Protein AF-A0A135TSC9-F1 (afdb_monomer)

Structure (mmCIF, N/CA/C/O backbone):
data_AF-A0A135TSC9-F1
#
_entry.id   AF-A0A135TSC9-F1
#
loop_
_atom_site.group_PDB
_atom_site.id
_atom_site.type_symbol
_atom_site.label_atom_id
_atom_site.label_alt_id
_atom_site.label_comp_id
_atom_site.label_asym_id
_atom_site.label_entity_id
_atom_site.label_seq_id
_atom_site.pdbx_PDB_ins_code
_atom_site.Cartn_x
_atom_site.Cartn_y
_atom_site.Cartn_z
_atom_site.occupancy
_atom_site.B_iso_or_equiv
_atom_site.auth_seq_id
_atom_site.auth_comp_id
_atom_site.auth_asym_id
_atom_site.auth_atom_id
_atom_site.pdbx_PDB_model_num
ATOM 1 N N . MET A 1 1 ? 21.046 -24.506 20.614 1.00 48.50 1 MET A N 1
ATOM 2 C CA . MET A 1 1 ? 20.475 -24.812 19.282 1.00 48.50 1 MET A CA 1
ATOM 3 C C . MET A 1 1 ? 21.572 -24.637 18.244 1.00 48.50 1 MET A C 1
ATOM 5 O O . MET A 1 1 ? 22.261 -23.626 18.329 1.00 48.50 1 MET A O 1
ATOM 9 N N . PRO A 1 2 ? 21.786 -25.584 17.316 1.00 66.75 2 PRO A N 1
ATOM 10 C CA . PRO A 1 2 ? 22.680 -25.346 16.188 1.00 66.75 2 PRO A CA 1
ATOM 11 C C . PRO A 1 2 ? 22.114 -24.200 15.341 1.00 66.75 2 PRO A C 1
ATOM 13 O O . PRO A 1 2 ? 20.951 -24.235 14.942 1.00 66.75 2 PRO A O 1
ATOM 16 N N . VAL A 1 3 ? 22.921 -23.168 15.096 1.00 70.81 3 VAL A N 1
ATOM 17 C CA . VAL A 1 3 ? 22.574 -22.112 14.140 1.00 70.81 3 VAL A CA 1
ATOM 18 C C . VAL A 1 3 ? 22.795 -22.694 12.749 1.00 70.81 3 VAL A C 1
ATOM 20 O O . VAL A 1 3 ? 23.936 -22.893 12.332 1.00 70.81 3 VAL A O 1
ATOM 23 N N . LEU A 1 4 ? 21.706 -23.019 12.054 1.00 72.62 4 LEU A N 1
ATOM 24 C CA . LEU A 1 4 ? 21.773 -23.458 10.664 1.00 72.62 4 LEU A CA 1
ATOM 25 C C . LEU A 1 4 ? 22.296 -22.294 9.817 1.00 72.62 4 LEU A C 1
ATOM 27 O O . LEU A 1 4 ? 21.727 -21.205 9.844 1.00 72.62 4 LEU A O 1
ATOM 31 N N . LYS A 1 5 ? 23.389 -22.517 9.084 1.00 75.00 5 LYS A N 1
ATOM 32 C CA . LYS A 1 5 ? 23.877 -21.573 8.075 1.00 75.00 5 LYS A CA 1
ATOM 33 C C . LYS A 1 5 ? 23.199 -21.921 6.751 1.00 75.00 5 LYS A C 1
ATOM 35 O O . LYS A 1 5 ? 23.452 -23.013 6.243 1.00 75.00 5 LYS A O 1
ATOM 40 N N . PRO A 1 6 ? 22.327 -21.058 6.206 1.00 79.94 6 PRO A N 1
ATOM 41 C CA . PRO A 1 6 ? 21.742 -21.301 4.896 1.00 79.94 6 PRO A CA 1
ATOM 42 C C . PRO A 1 6 ? 22.852 -21.358 3.841 1.00 79.94 6 PRO A C 1
ATOM 44 O O . PRO A 1 6 ? 23.752 -20.521 3.855 1.00 79.94 6 PRO A O 1
ATOM 47 N N . ASN A 1 7 ? 22.753 -22.297 2.899 1.00 81.94 7 ASN A N 1
ATOM 48 C CA . ASN A 1 7 ? 23.627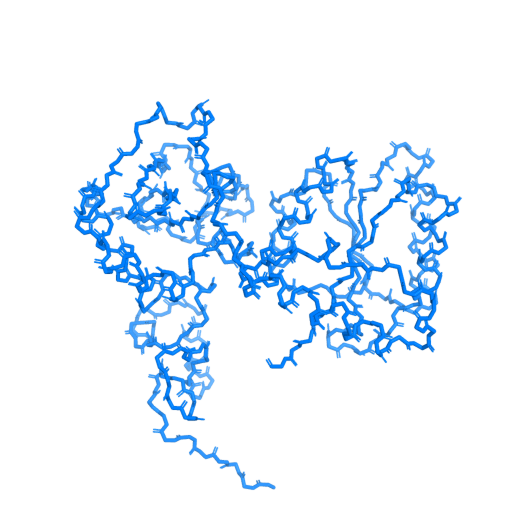 -22.351 1.719 1.00 81.94 7 ASN A CA 1
ATOM 49 C C . ASN A 1 7 ? 23.160 -21.402 0.594 1.00 81.94 7 ASN A C 1
ATOM 51 O O . ASN A 1 7 ? 23.634 -21.518 -0.531 1.00 81.94 7 ASN A O 1
ATOM 55 N N . ALA A 1 8 ? 22.208 -20.505 0.869 1.00 86.50 8 ALA A N 1
ATOM 56 C CA . ALA A 1 8 ? 21.713 -19.546 -0.114 1.00 86.50 8 ALA A CA 1
ATOM 57 C C . ALA A 1 8 ? 22.785 -18.501 -0.456 1.00 86.50 8 ALA A C 1
ATOM 59 O O . ALA A 1 8 ? 23.566 -18.089 0.404 1.00 86.50 8 ALA A O 1
ATOM 60 N N . GLU A 1 9 ? 22.803 -18.040 -1.703 1.00 90.56 9 GLU A N 1
ATOM 61 C CA . GLU A 1 9 ? 23.606 -16.885 -2.097 1.00 90.56 9 GLU A CA 1
ATOM 62 C C . GLU A 1 9 ? 22.951 -15.583 -1.604 1.00 90.56 9 GLU A C 1
ATOM 64 O O . GLU A 1 9 ? 21.730 -15.501 -1.442 1.00 90.56 9 GLU A O 1
ATOM 69 N N . PHE A 1 10 ? 23.759 -14.549 -1.339 1.00 91.50 10 PHE A N 1
ATOM 70 C CA . PHE A 1 10 ? 23.232 -13.213 -1.054 1.00 91.50 10 PHE A CA 1
ATOM 71 C C . PHE A 1 10 ? 22.227 -12.799 -2.134 1.00 91.50 10 PHE A C 1
ATOM 73 O O . PHE A 1 10 ? 22.502 -12.940 -3.321 1.00 91.50 10 PHE A O 1
ATOM 80 N N . GLY A 1 11 ? 21.094 -12.236 -1.724 1.00 91.19 11 GLY A N 1
ATOM 81 C CA . GLY A 1 11 ? 20.079 -11.755 -2.655 1.00 91.19 11 GLY A CA 1
ATOM 82 C C . GLY A 1 11 ? 19.059 -12.814 -3.069 1.00 91.19 11 GLY A C 1
ATOM 83 O O . GLY A 1 11 ? 17.997 -12.445 -3.564 1.00 91.19 11 GLY A O 1
ATOM 84 N N . HIS A 1 12 ? 19.322 -14.100 -2.825 1.00 92.44 12 HIS A N 1
ATOM 85 C CA . HIS A 1 12 ? 18.361 -15.181 -3.046 1.00 92.44 12 HIS A CA 1
ATOM 86 C C . HIS A 1 12 ? 17.507 -15.431 -1.800 1.00 92.44 12 HIS A C 1
ATOM 88 O O . HIS A 1 12 ? 17.870 -15.016 -0.702 1.00 92.44 12 HIS A O 1
ATOM 94 N N . CYS A 1 13 ? 16.355 -16.087 -1.943 1.00 90.25 13 CYS A N 1
ATOM 95 C CA . CYS A 1 13 ? 15.543 -16.445 -0.782 1.00 90.25 13 CYS A CA 1
ATOM 96 C C . CYS A 1 13 ? 16.198 -17.574 0.027 1.00 90.25 13 CYS A C 1
ATOM 98 O O . CYS A 1 13 ? 17.000 -18.356 -0.486 1.00 90.25 13 CYS A O 1
ATOM 100 N N . VAL A 1 14 ? 15.884 -17.643 1.323 1.00 85.75 14 VAL A N 1
ATOM 101 C CA . VAL A 1 14 ? 16.351 -18.760 2.158 1.00 85.75 14 VAL A CA 1
ATOM 102 C C . VAL A 1 14 ? 15.680 -20.068 1.709 1.00 85.75 14 VAL A C 1
ATOM 104 O O . VAL A 1 14 ? 14.523 -20.020 1.290 1.00 85.75 14 VAL A O 1
ATOM 107 N N . PRO A 1 15 ? 16.360 -21.230 1.789 1.00 80.81 15 PRO A N 1
ATOM 108 C CA . PRO A 1 15 ? 15.830 -22.478 1.252 1.00 80.81 15 PRO A CA 1
ATOM 109 C C . PRO A 1 15 ? 14.472 -22.898 1.851 1.00 80.81 15 PRO A C 1
ATOM 111 O O . PRO A 1 15 ? 14.240 -22.661 3.040 1.00 80.81 15 PRO A O 1
ATOM 114 N N . PRO A 1 16 ? 13.624 -23.606 1.078 1.00 81.00 16 PRO A N 1
ATOM 115 C CA . PRO A 1 16 ? 13.842 -23.979 -0.320 1.00 81.00 16 PRO A CA 1
ATOM 116 C C . PRO A 1 16 ? 13.718 -22.766 -1.249 1.00 81.00 16 PRO A C 1
ATOM 118 O O . PRO A 1 16 ? 12.803 -21.958 -1.111 1.00 81.00 16 PRO A O 1
ATOM 121 N N . GLU A 1 17 ? 14.648 -22.642 -2.195 1.00 79.81 17 GLU A N 1
ATOM 122 C CA . GLU A 1 17 ? 14.589 -21.569 -3.182 1.00 79.81 17 GLU A CA 1
ATOM 123 C C . GLU A 1 17 ? 13.388 -21.782 -4.108 1.00 79.81 17 GLU A C 1
ATOM 125 O O . GLU A 1 17 ? 13.166 -22.881 -4.619 1.00 79.81 17 GLU A O 1
ATOM 130 N N . THR A 1 18 ? 12.593 -20.732 -4.311 1.00 86.69 18 THR A N 1
ATOM 131 C CA . THR A 1 18 ? 11.442 -20.758 -5.219 1.00 86.69 18 THR A CA 1
ATOM 132 C C . THR A 1 18 ? 11.365 -19.444 -5.979 1.00 86.69 18 THR A C 1
ATOM 134 O O . THR A 1 18 ? 11.687 -18.397 -5.424 1.00 86.69 18 THR A O 1
ATOM 137 N N . GLN A 1 19 ? 10.831 -19.474 -7.202 1.00 82.88 19 GLN A N 1
ATOM 138 C CA . GLN A 1 19 ? 10.616 -18.265 -8.011 1.00 82.88 19 GLN A CA 1
ATOM 139 C C . GLN A 1 19 ? 9.678 -17.230 -7.358 1.00 82.88 19 GLN A C 1
ATOM 141 O O . GLN A 1 19 ? 9.641 -16.072 -7.763 1.00 82.88 19 GLN A O 1
ATOM 146 N N . TYR A 1 20 ? 8.924 -17.642 -6.333 1.00 87.62 20 TYR A N 1
ATOM 147 C CA . TYR A 1 20 ? 8.021 -16.792 -5.557 1.00 87.62 20 TYR A CA 1
ATOM 148 C C . TYR A 1 20 ? 8.594 -16.411 -4.186 1.00 87.62 20 TYR A C 1
ATOM 150 O O . TYR A 1 20 ? 7.859 -15.917 -3.330 1.00 87.62 20 TYR A O 1
ATOM 158 N N . GLY A 1 21 ? 9.891 -16.641 -3.959 1.00 88.31 21 GLY A N 1
ATOM 159 C CA . GLY A 1 21 ? 10.573 -16.240 -2.738 1.00 88.31 21 GLY A CA 1
ATOM 160 C C . GLY A 1 21 ? 10.492 -14.728 -2.529 1.00 88.31 21 GLY A C 1
ATOM 161 O O . GLY A 1 21 ? 10.936 -13.949 -3.368 1.00 88.31 21 GLY A O 1
ATOM 162 N N . ILE A 1 22 ? 9.930 -14.311 -1.393 1.00 88.25 22 ILE A N 1
ATOM 163 C CA . ILE A 1 22 ? 9.790 -12.891 -1.016 1.00 88.25 22 ILE A CA 1
ATOM 164 C C . ILE A 1 22 ? 10.767 -12.457 0.082 1.00 88.25 22 ILE A C 1
ATOM 166 O O . ILE A 1 22 ? 10.761 -11.300 0.502 1.00 88.25 22 ILE A O 1
ATOM 170 N N . THR A 1 23 ? 11.593 -13.382 0.564 1.00 89.88 23 THR A N 1
ATOM 171 C CA . THR A 1 23 ? 12.659 -13.117 1.529 1.00 89.88 23 THR A CA 1
ATOM 172 C C . THR A 1 23 ? 13.992 -12.982 0.806 1.00 89.88 23 THR A C 1
ATOM 174 O O . THR A 1 23 ? 14.199 -13.577 -0.249 1.00 89.88 23 THR A O 1
ATOM 177 N N . THR A 1 24 ? 14.902 -12.209 1.390 1.00 90.69 24 THR A N 1
ATOM 178 C CA . THR A 1 24 ? 16.256 -12.012 0.870 1.00 90.69 24 THR A CA 1
ATOM 179 C C . THR A 1 24 ? 17.250 -12.506 1.908 1.00 90.69 24 THR A C 1
ATOM 181 O O . THR A 1 24 ? 17.271 -12.018 3.039 1.00 90.69 24 THR A O 1
ATOM 184 N N . TYR A 1 25 ? 18.091 -13.464 1.540 1.00 91.44 25 TYR A N 1
ATOM 185 C CA . TYR A 1 25 ? 19.240 -13.845 2.340 1.00 91.44 25 TYR A CA 1
ATOM 186 C C . TYR A 1 25 ? 20.305 -12.751 2.224 1.00 91.44 25 TYR A C 1
ATOM 188 O O . TYR A 1 25 ? 20.843 -12.490 1.150 1.00 91.44 25 TYR A O 1
ATOM 196 N N . ALA A 1 26 ? 20.588 -12.086 3.340 1.00 91.00 26 ALA A N 1
ATOM 197 C CA . ALA A 1 26 ? 21.560 -11.002 3.432 1.00 91.00 26 ALA A CA 1
ATOM 198 C C . ALA A 1 26 ? 22.416 -11.186 4.700 1.00 91.00 26 ALA A C 1
ATOM 200 O O . ALA A 1 26 ? 22.125 -10.580 5.731 1.00 91.00 26 ALA A O 1
ATOM 201 N N . PRO A 1 27 ? 23.433 -12.070 4.678 1.00 88.94 27 PRO A N 1
ATOM 202 C CA . PRO A 1 27 ? 24.230 -12.366 5.865 1.00 88.94 27 PRO A CA 1
ATOM 203 C C . PRO A 1 27 ? 25.123 -11.186 6.266 1.00 88.94 27 PRO A C 1
ATOM 205 O O . PRO A 1 27 ? 25.759 -10.576 5.410 1.00 88.94 27 PRO A O 1
ATOM 208 N N . GLY A 1 28 ? 25.244 -10.929 7.570 1.00 89.56 28 GLY A N 1
ATOM 209 C CA . GLY A 1 28 ? 26.137 -9.904 8.126 1.00 89.56 28 GLY A CA 1
ATOM 210 C C . GLY A 1 28 ? 25.504 -8.512 8.238 1.00 89.56 28 GLY A C 1
ATOM 211 O O . GLY A 1 28 ? 24.670 -8.111 7.426 1.00 89.56 28 GLY A O 1
ATOM 212 N N . TRP A 1 29 ? 25.910 -7.766 9.266 1.00 91.69 29 TRP A N 1
ATOM 213 C CA . TRP A 1 29 ? 25.339 -6.454 9.591 1.00 91.69 29 TRP A CA 1
ATOM 214 C C . TRP A 1 29 ? 25.697 -5.388 8.549 1.00 91.69 29 TRP A C 1
ATOM 216 O O . TRP A 1 29 ? 24.872 -4.549 8.195 1.00 91.69 29 TRP A O 1
ATOM 226 N N . GLU A 1 30 ? 26.898 -5.467 7.981 1.00 93.25 30 GLU A N 1
ATOM 227 C CA . GLU A 1 30 ? 27.394 -4.551 6.954 1.00 93.25 30 GLU A CA 1
ATOM 228 C C . GLU A 1 30 ? 26.529 -4.600 5.692 1.00 93.25 30 GLU A C 1
ATOM 230 O O . GLU A 1 30 ? 26.244 -3.568 5.088 1.00 93.25 30 GLU A O 1
ATOM 235 N N . ASN A 1 31 ? 26.074 -5.794 5.306 1.00 91.31 31 ASN A N 1
ATOM 236 C CA . ASN A 1 31 ? 25.179 -5.958 4.165 1.00 91.31 31 ASN A CA 1
ATOM 237 C C . ASN A 1 31 ? 23.791 -5.371 4.450 1.00 91.31 31 ASN A C 1
ATOM 239 O O . ASN A 1 31 ? 23.208 -4.747 3.566 1.00 91.31 31 ASN A O 1
ATOM 243 N N . ALA A 1 32 ? 23.285 -5.501 5.682 1.00 89.06 32 ALA A N 1
ATOM 244 C CA . ALA A 1 32 ? 22.029 -4.871 6.090 1.00 89.06 32 ALA A CA 1
ATOM 245 C C . ALA A 1 32 ? 22.118 -3.334 6.063 1.00 89.06 32 ALA A C 1
ATOM 247 O O . ALA A 1 32 ? 21.190 -2.677 5.590 1.00 89.06 32 ALA A O 1
ATOM 248 N N . ILE A 1 33 ? 23.246 -2.759 6.504 1.00 92.38 33 ILE A N 1
ATOM 249 C CA . ILE A 1 33 ? 23.508 -1.312 6.417 1.00 92.38 33 ILE A CA 1
ATOM 250 C C . ILE A 1 33 ? 23.523 -0.857 4.955 1.00 92.38 33 ILE A C 1
ATOM 252 O O . ILE A 1 33 ? 22.771 0.047 4.597 1.00 92.38 33 ILE A O 1
ATOM 256 N N . LYS A 1 34 ? 24.319 -1.514 4.099 1.00 92.69 34 LYS A N 1
ATOM 257 C CA . LYS A 1 34 ? 24.416 -1.179 2.667 1.00 92.69 34 LYS A CA 1
ATOM 258 C C . LYS A 1 34 ? 23.071 -1.272 1.956 1.00 92.69 34 LYS A C 1
ATOM 260 O O . LYS A 1 34 ? 22.729 -0.394 1.169 1.00 92.69 34 LYS A O 1
ATOM 265 N N . PHE A 1 35 ? 22.294 -2.312 2.259 1.00 89.25 35 PHE A N 1
ATOM 266 C CA . PHE A 1 35 ? 20.946 -2.481 1.726 1.00 89.25 35 PHE A CA 1
ATOM 267 C C . PHE A 1 35 ? 20.027 -1.332 2.162 1.00 89.25 35 PHE A C 1
ATOM 269 O O . PHE A 1 35 ? 19.372 -0.717 1.324 1.00 89.25 35 PHE A O 1
ATOM 276 N N . ARG A 1 36 ? 20.022 -0.985 3.459 1.00 87.50 36 ARG A N 1
ATOM 277 C CA . ARG A 1 36 ? 19.250 0.150 3.998 1.00 87.50 36 ARG A CA 1
ATOM 278 C C . ARG A 1 36 ? 19.641 1.476 3.340 1.00 87.50 36 ARG A C 1
ATOM 280 O O . ARG A 1 36 ? 18.785 2.326 3.127 1.00 87.50 36 ARG A O 1
ATOM 287 N N . GLU A 1 37 ? 20.922 1.657 3.045 1.00 88.69 37 GLU A N 1
ATOM 288 C CA . GLU A 1 37 ? 21.474 2.870 2.429 1.00 88.69 37 GLU A CA 1
ATOM 289 C C . GLU A 1 37 ? 21.309 2.906 0.903 1.00 88.69 37 GLU A C 1
ATOM 291 O O . GLU A 1 37 ? 21.657 3.901 0.271 1.00 88.69 37 GLU A O 1
ATOM 296 N N . GLY A 1 38 ? 20.738 1.854 0.305 1.00 86.50 38 GLY A N 1
ATOM 297 C CA . GLY A 1 38 ? 20.493 1.787 -1.133 1.00 86.50 38 GLY A CA 1
ATOM 298 C C . GLY A 1 38 ? 21.773 1.664 -1.961 1.00 86.50 38 GLY A C 1
ATOM 299 O O . GLY A 1 38 ? 21.810 2.136 -3.099 1.00 86.50 38 GLY A O 1
ATOM 300 N N . ASP A 1 39 ? 22.824 1.047 -1.408 1.00 91.44 39 ASP A N 1
ATOM 301 C CA . ASP A 1 39 ? 24.077 0.804 -2.124 1.00 91.44 39 ASP A CA 1
ATOM 302 C C . ASP A 1 39 ? 23.814 0.057 -3.440 1.00 91.44 39 ASP A C 1
ATOM 304 O O . ASP A 1 39 ? 23.286 -1.058 -3.454 1.00 91.44 39 ASP A O 1
ATOM 308 N N . ARG A 1 40 ? 24.203 0.667 -4.565 1.00 88.12 40 ARG A N 1
ATOM 309 C CA . ARG A 1 40 ? 23.855 0.166 -5.904 1.00 88.12 40 ARG A CA 1
ATOM 310 C C . ARG A 1 40 ? 24.404 -1.233 -6.164 1.00 88.12 40 ARG A C 1
ATOM 312 O O . ARG A 1 40 ? 23.704 -2.051 -6.755 1.00 88.12 40 ARG A O 1
ATOM 319 N N . ALA A 1 41 ? 25.629 -1.513 -5.718 1.00 90.81 41 ALA A N 1
ATOM 320 C CA . ALA A 1 41 ? 26.258 -2.818 -5.907 1.00 90.81 41 ALA A CA 1
ATOM 321 C C . ALA A 1 41 ? 25.536 -3.911 -5.105 1.00 90.81 41 ALA A C 1
ATOM 323 O O . ALA A 1 41 ? 25.349 -5.024 -5.594 1.00 90.81 41 ALA A O 1
ATOM 324 N N . THR A 1 42 ? 25.086 -3.581 -3.895 1.00 91.12 42 THR A N 1
ATOM 325 C CA . THR A 1 42 ? 24.282 -4.470 -3.052 1.00 91.12 42 THR A CA 1
ATOM 326 C C . THR A 1 42 ? 22.903 -4.713 -3.663 1.00 91.12 42 THR A C 1
ATOM 328 O O . THR A 1 42 ? 22.502 -5.864 -3.822 1.00 91.12 42 THR A O 1
ATOM 331 N N . MET A 1 43 ? 22.200 -3.652 -4.072 1.00 88.94 43 MET A N 1
ATOM 332 C CA . MET A 1 43 ? 20.861 -3.754 -4.666 1.00 88.94 43 MET A CA 1
ATOM 333 C C . MET A 1 43 ? 20.857 -4.534 -5.986 1.00 88.94 43 MET A C 1
ATOM 335 O O . MET A 1 43 ? 19.931 -5.301 -6.232 1.00 88.94 43 MET A O 1
ATOM 339 N N . ALA A 1 44 ? 21.906 -4.404 -6.806 1.00 89.19 44 ALA A N 1
ATOM 340 C CA . ALA A 1 44 ? 22.036 -5.126 -8.075 1.00 89.19 44 ALA A CA 1
ATOM 341 C C . ALA A 1 44 ? 22.127 -6.654 -7.917 1.00 89.19 44 ALA A C 1
ATOM 343 O O . ALA A 1 44 ? 21.877 -7.385 -8.872 1.00 89.19 44 ALA A O 1
ATOM 344 N N . ARG A 1 45 ? 22.483 -7.141 -6.724 1.00 91.94 45 ARG A N 1
ATOM 345 C CA . ARG A 1 45 ? 22.586 -8.575 -6.420 1.00 91.94 45 ARG A CA 1
ATOM 346 C C . ARG A 1 45 ? 21.298 -9.161 -5.844 1.00 91.94 45 ARG A C 1
ATOM 348 O O . ARG A 1 45 ? 21.240 -10.358 -5.600 1.00 91.94 45 ARG A O 1
ATOM 355 N N . VAL A 1 46 ? 20.281 -8.340 -5.580 1.00 91.06 46 VAL A N 1
ATOM 356 C CA . VAL A 1 46 ? 19.010 -8.798 -5.010 1.00 91.06 46 VAL A CA 1
ATOM 357 C C . VAL A 1 46 ? 18.187 -9.488 -6.095 1.00 91.06 46 VAL A C 1
ATOM 359 O O . VAL A 1 46 ? 17.787 -8.862 -7.074 1.00 91.06 46 VAL A O 1
ATOM 362 N N . VAL A 1 47 ? 17.907 -10.775 -5.895 1.00 90.44 47 VAL A N 1
ATOM 363 C CA . VAL A 1 47 ? 17.114 -11.606 -6.813 1.00 90.44 47 VAL A CA 1
ATOM 364 C C . VAL A 1 47 ? 15.691 -11.778 -6.290 1.00 90.44 47 VAL A C 1
ATOM 366 O O . VAL A 1 47 ? 14.724 -11.529 -7.008 1.00 90.44 47 VAL A O 1
ATOM 369 N N . HIS A 1 48 ? 15.568 -12.156 -5.018 1.00 91.25 48 HIS A N 1
ATOM 370 C CA . HIS A 1 48 ? 14.310 -12.390 -4.324 1.00 91.25 48 HIS A CA 1
ATOM 371 C C . HIS A 1 48 ? 14.108 -11.317 -3.266 1.00 91.25 48 HIS A C 1
ATOM 373 O O . HIS A 1 48 ? 14.954 -11.116 -2.395 1.00 91.25 48 HIS A O 1
ATOM 379 N N . ILE A 1 49 ? 12.983 -10.619 -3.344 1.00 90.94 49 ILE A N 1
ATOM 380 C CA . ILE A 1 49 ? 12.590 -9.577 -2.403 1.00 90.94 49 ILE A CA 1
ATOM 381 C C . ILE A 1 49 ? 11.084 -9.384 -2.492 1.00 90.94 49 ILE A C 1
ATOM 383 O O . ILE A 1 49 ? 10.475 -9.575 -3.546 1.00 90.94 49 ILE A O 1
ATOM 387 N N . TYR A 1 50 ? 10.475 -8.989 -1.380 1.00 88.88 50 TYR A N 1
ATOM 388 C CA . TYR A 1 50 ? 9.056 -8.699 -1.355 1.00 88.88 50 TYR A CA 1
ATOM 389 C C . TYR A 1 50 ? 8.708 -7.594 -2.376 1.00 88.88 50 TYR A C 1
ATOM 391 O O . TYR A 1 50 ? 9.220 -6.479 -2.238 1.00 88.88 50 TYR A O 1
ATOM 399 N N . PRO A 1 51 ? 7.820 -7.846 -3.366 1.00 86.69 51 PRO A N 1
ATOM 400 C CA . PRO A 1 51 ? 7.542 -6.910 -4.464 1.00 86.69 51 PRO A CA 1
ATOM 401 C C . PRO A 1 51 ? 7.042 -5.538 -4.017 1.00 86.69 51 PRO A C 1
ATOM 403 O O . PRO A 1 51 ? 7.131 -4.569 -4.758 1.00 86.69 51 PRO A O 1
ATOM 406 N N . ARG A 1 52 ? 6.549 -5.411 -2.782 1.00 90.50 52 ARG A N 1
ATOM 407 C CA . ARG A 1 52 ? 6.187 -4.116 -2.204 1.00 90.50 52 ARG A CA 1
ATOM 408 C C . ARG A 1 52 ? 7.385 -3.170 -2.074 1.00 90.50 52 ARG A C 1
ATOM 410 O O . ARG A 1 52 ? 7.179 -1.970 -2.096 1.00 90.50 52 ARG A O 1
ATOM 417 N N . PHE A 1 53 ? 8.622 -3.655 -1.963 1.00 88.94 53 PHE A N 1
ATOM 418 C CA . PHE A 1 53 ? 9.793 -2.772 -1.871 1.00 88.94 53 PHE A CA 1
ATOM 419 C C . PHE A 1 53 ? 10.157 -2.088 -3.195 1.00 88.94 53 PHE A C 1
ATOM 421 O O . PHE A 1 53 ? 10.872 -1.088 -3.184 1.00 88.94 53 PHE A O 1
ATOM 428 N N . GLY A 1 54 ? 9.636 -2.579 -4.316 1.00 90.31 54 GLY A N 1
ATOM 429 C CA . GLY A 1 54 ? 9.816 -1.993 -5.637 1.00 90.31 54 GLY A CA 1
ATOM 430 C C . GLY A 1 54 ? 9.566 -3.020 -6.743 1.00 90.31 54 GLY A C 1
ATOM 431 O O . GLY A 1 54 ? 9.378 -4.206 -6.459 1.00 90.31 54 GLY A O 1
ATOM 432 N N . PRO A 1 55 ? 9.581 -2.598 -8.014 1.00 91.38 55 PRO A N 1
ATOM 433 C CA . PRO A 1 55 ? 9.464 -3.511 -9.143 1.00 91.38 55 PRO A CA 1
ATOM 434 C C . PRO A 1 55 ? 10.759 -4.329 -9.303 1.00 91.38 55 PRO A C 1
ATOM 436 O O . PRO A 1 55 ? 11.688 -3.917 -9.996 1.00 91.38 55 PRO A O 1
ATOM 439 N N . PHE A 1 56 ? 10.814 -5.497 -8.658 1.00 90.00 56 PHE A N 1
ATOM 440 C CA . PHE A 1 56 ? 11.916 -6.466 -8.736 1.00 90.00 56 PHE A CA 1
ATOM 441 C C . PHE A 1 56 ? 11.517 -7.726 -9.516 1.00 90.00 56 PHE A C 1
ATOM 443 O O . PHE A 1 56 ? 10.331 -8.005 -9.713 1.00 90.00 56 PHE A O 1
ATOM 450 N N . GLY A 1 57 ? 12.510 -8.499 -9.970 1.00 89.94 57 GLY A N 1
ATOM 451 C CA . GLY A 1 57 ? 12.286 -9.797 -10.613 1.00 89.94 57 GLY A CA 1
ATOM 452 C C . GLY A 1 57 ? 11.319 -9.715 -11.809 1.00 89.94 57 GLY A C 1
ATOM 453 O O . GLY A 1 57 ? 11.472 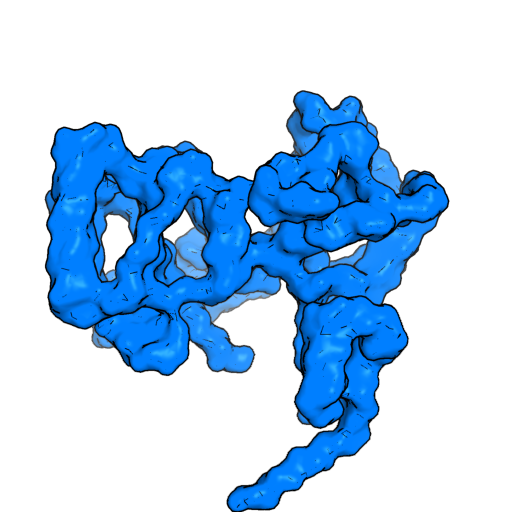-8.819 -12.647 1.00 89.94 57 GLY A O 1
ATOM 454 N N . PRO A 1 58 ? 10.312 -10.607 -11.906 1.00 93.56 58 PRO A N 1
ATOM 455 C CA . PRO A 1 58 ? 9.308 -10.568 -12.975 1.00 93.56 58 PRO A CA 1
ATOM 456 C C . PRO A 1 58 ? 8.552 -9.238 -13.078 1.00 93.56 58 PRO A C 1
ATOM 458 O O . PRO A 1 58 ? 8.280 -8.784 -14.185 1.00 93.56 58 PRO A O 1
ATOM 461 N N . VAL A 1 59 ? 8.293 -8.559 -11.953 1.00 95.44 59 VAL A N 1
ATOM 462 C CA . VAL A 1 59 ? 7.623 -7.245 -11.932 1.00 95.44 59 VAL A CA 1
ATOM 463 C C . VAL A 1 59 ? 8.469 -6.189 -12.648 1.00 95.44 59 VAL A C 1
ATOM 465 O O . VAL A 1 59 ? 7.947 -5.407 -13.437 1.00 95.44 59 VAL A O 1
ATOM 468 N N . SER A 1 60 ? 9.788 -6.212 -12.435 1.00 94.12 60 SER A N 1
ATOM 469 C CA . SER A 1 60 ? 10.736 -5.342 -13.145 1.00 94.12 60 SER A CA 1
ATOM 470 C C . SER A 1 60 ? 10.784 -5.644 -14.644 1.00 94.12 60 SER A C 1
ATOM 472 O O . SER A 1 60 ? 10.758 -4.732 -15.467 1.00 94.12 60 SER A O 1
ATOM 474 N N . LYS A 1 61 ? 10.814 -6.934 -15.010 1.00 96.19 61 LYS A N 1
ATOM 475 C CA . LYS A 1 61 ? 10.829 -7.378 -16.413 1.00 96.19 61 LYS A CA 1
ATOM 476 C C . LYS A 1 61 ? 9.572 -6.931 -17.160 1.00 96.19 61 LYS A C 1
ATOM 478 O O . LYS A 1 61 ? 9.694 -6.382 -18.251 1.00 96.19 61 LYS A O 1
ATOM 483 N N . ALA A 1 62 ? 8.394 -7.111 -16.558 1.00 98.00 62 ALA A N 1
ATOM 484 C CA . ALA A 1 62 ? 7.125 -6.658 -17.125 1.00 98.00 62 ALA A CA 1
ATOM 485 C C . ALA A 1 62 ? 7.117 -5.137 -17.328 1.00 98.00 62 ALA A C 1
ATOM 487 O O . ALA A 1 62 ? 6.819 -4.664 -18.421 1.00 98.00 62 ALA A O 1
ATOM 488 N N . LEU A 1 63 ? 7.531 -4.373 -16.310 1.00 97.88 63 LEU A N 1
ATOM 489 C CA . LEU A 1 63 ? 7.639 -2.916 -16.397 1.00 97.88 63 LEU A CA 1
ATOM 490 C C . LEU A 1 63 ? 8.571 -2.465 -17.526 1.00 97.88 63 LEU A C 1
ATOM 492 O O . LEU A 1 63 ? 8.207 -1.588 -18.302 1.00 97.88 63 LEU A O 1
ATOM 496 N N . MET A 1 64 ? 9.759 -3.067 -17.639 1.00 97.44 64 MET A N 1
ATOM 497 C CA . MET A 1 64 ? 10.714 -2.742 -18.701 1.00 97.44 64 MET A CA 1
ATOM 498 C C . MET A 1 64 ? 10.149 -3.046 -20.092 1.00 97.44 64 MET A C 1
ATOM 500 O O . MET A 1 64 ? 10.293 -2.226 -20.996 1.00 97.44 64 MET A O 1
ATOM 504 N N . ALA A 1 65 ? 9.472 -4.185 -20.258 1.00 98.31 65 ALA A N 1
ATOM 505 C CA . ALA A 1 65 ? 8.856 -4.555 -21.529 1.00 98.31 65 ALA A CA 1
ATOM 506 C C . ALA A 1 65 ? 7.718 -3.593 -21.919 1.00 98.31 65 ALA A C 1
ATOM 508 O O . ALA A 1 65 ? 7.656 -3.149 -23.066 1.00 98.31 65 ALA A O 1
ATOM 509 N N . ILE A 1 66 ? 6.879 -3.197 -20.954 1.00 98.38 66 ILE A N 1
ATOM 510 C CA . ILE A 1 66 ? 5.829 -2.187 -21.152 1.00 98.38 66 ILE A CA 1
ATOM 511 C C . ILE A 1 66 ? 6.452 -0.841 -21.544 1.00 98.38 66 ILE A C 1
ATOM 513 O O . ILE A 1 66 ? 6.082 -0.282 -22.574 1.00 98.38 66 ILE A O 1
ATOM 517 N N . CYS A 1 67 ? 7.438 -0.352 -20.780 1.00 97.88 67 CYS A N 1
ATOM 518 C CA . CYS A 1 67 ? 8.149 0.901 -21.061 1.00 97.88 67 CYS A CA 1
ATOM 519 C C . CYS A 1 67 ? 8.783 0.923 -22.460 1.00 97.88 67 CYS A C 1
ATOM 521 O O . CYS A 1 67 ? 8.760 1.959 -23.124 1.00 97.88 67 CYS A O 1
ATOM 523 N N . ALA A 1 68 ? 9.318 -0.210 -22.926 1.00 97.38 68 ALA A N 1
ATOM 524 C CA . ALA A 1 68 ? 9.869 -0.331 -24.273 1.00 97.38 68 ALA A CA 1
ATOM 525 C C . ALA A 1 68 ? 8.786 -0.192 -25.357 1.00 97.38 68 ALA A C 1
ATOM 527 O O . ALA A 1 68 ? 8.991 0.529 -26.335 1.00 97.38 68 ALA A O 1
ATOM 528 N N . LYS A 1 69 ? 7.618 -0.829 -25.178 1.00 97.31 69 LYS A N 1
ATOM 529 C CA . LYS A 1 69 ? 6.493 -0.751 -26.129 1.00 97.31 69 LYS A CA 1
ATOM 530 C C . LYS A 1 69 ? 5.897 0.658 -26.210 1.00 97.31 69 LYS A C 1
ATOM 532 O O . LYS A 1 69 ? 5.673 1.147 -27.314 1.00 97.31 69 LYS A O 1
ATOM 537 N N . ILE A 1 70 ? 5.725 1.332 -25.069 1.00 95.69 70 ILE A N 1
ATOM 538 C CA . ILE A 1 70 ? 5.184 2.706 -25.001 1.00 95.69 70 ILE A CA 1
ATOM 539 C C . ILE A 1 70 ? 6.239 3.799 -25.235 1.00 95.69 70 ILE A C 1
ATOM 541 O O . ILE A 1 70 ? 5.939 4.991 -25.115 1.00 95.69 70 ILE A O 1
ATOM 545 N N . LYS A 1 71 ? 7.484 3.403 -25.538 1.00 95.81 71 LYS A N 1
ATOM 546 C CA . LYS A 1 71 ? 8.615 4.294 -25.830 1.00 95.81 71 LYS A CA 1
ATOM 547 C C . LYS A 1 71 ? 8.831 5.347 -24.737 1.00 95.81 71 LYS A C 1
ATOM 549 O O . LYS A 1 71 ? 8.919 6.542 -25.023 1.00 95.81 71 LYS A O 1
ATOM 554 N N . THR A 1 72 ? 8.891 4.909 -23.478 1.00 95.25 72 THR A N 1
ATOM 555 C CA . THR A 1 72 ? 9.227 5.789 -22.349 1.00 95.25 72 THR A CA 1
ATOM 556 C C . THR A 1 72 ? 10.548 6.522 -22.639 1.00 95.25 72 THR A C 1
ATOM 558 O O . THR A 1 72 ? 11.505 5.863 -23.056 1.00 95.25 72 THR A O 1
ATOM 561 N N . PRO A 1 73 ? 10.627 7.856 -22.448 1.00 93.75 73 PRO A N 1
ATOM 562 C CA . PRO A 1 73 ? 11.825 8.626 -22.773 1.00 93.75 73 PRO A CA 1
ATOM 563 C C . PRO A 1 73 ? 13.085 8.119 -22.063 1.00 93.75 73 PRO A C 1
ATOM 565 O O . PRO A 1 73 ? 13.026 7.612 -20.941 1.00 93.75 73 PRO A O 1
ATOM 568 N N . GLU A 1 74 ? 14.247 8.315 -22.687 1.00 94.62 74 GLU A N 1
ATOM 569 C CA . GLU A 1 74 ? 15.527 7.985 -22.059 1.00 94.62 74 GLU A CA 1
ATOM 570 C C . GLU A 1 74 ? 15.691 8.733 -20.721 1.00 94.62 74 GLU A C 1
ATOM 572 O O . GLU A 1 74 ? 15.235 9.867 -20.543 1.00 94.62 74 GLU A O 1
ATOM 577 N N . GLY A 1 75 ? 16.287 8.063 -19.733 1.00 95.44 75 GLY A N 1
ATOM 578 C CA . GLY A 1 75 ? 16.450 8.604 -18.382 1.00 95.44 75 GLY A CA 1
ATOM 579 C C . GLY A 1 75 ? 15.161 8.677 -17.553 1.00 95.44 75 GLY A C 1
ATOM 580 O O . GLY A 1 75 ? 15.222 9.143 -16.412 1.00 95.44 75 GLY A O 1
ATOM 581 N N . HIS A 1 76 ? 14.020 8.206 -18.070 1.00 96.62 76 HIS A N 1
ATOM 582 C CA . HIS A 1 76 ? 12.762 8.099 -17.329 1.00 96.62 76 HIS A CA 1
ATOM 583 C C . HIS A 1 76 ? 12.459 6.653 -16.928 1.00 96.62 76 HIS A C 1
ATOM 585 O O . HIS A 1 76 ? 12.754 5.699 -17.645 1.00 96.62 76 HIS A O 1
ATOM 591 N N . GLY A 1 77 ? 11.864 6.502 -15.748 1.00 94.94 77 GLY A N 1
ATOM 592 C CA . GLY A 1 77 ? 11.291 5.255 -15.253 1.00 94.94 77 GLY A CA 1
ATOM 593 C C . GLY A 1 77 ? 9.778 5.379 -15.111 1.00 94.94 77 GLY A C 1
ATOM 594 O O . GLY A 1 77 ? 9.197 6.414 -15.440 1.00 94.94 77 GLY A O 1
ATOM 595 N N . ALA A 1 78 ? 9.138 4.328 -14.601 1.00 97.31 78 ALA A N 1
ATOM 596 C CA . ALA A 1 78 ? 7.719 4.354 -14.280 1.00 97.31 78 ALA A CA 1
ATOM 597 C C . ALA A 1 78 ? 7.385 3.480 -13.066 1.00 97.31 78 ALA A C 1
ATOM 599 O O . ALA A 1 78 ? 8.098 2.530 -12.751 1.00 97.31 78 ALA A O 1
ATOM 600 N N . LEU A 1 79 ? 6.270 3.789 -12.410 1.00 97.75 79 LEU A N 1
ATOM 601 C CA . LEU A 1 79 ? 5.532 2.859 -11.554 1.00 97.75 79 LEU A CA 1
ATOM 602 C C . LEU A 1 79 ? 4.235 2.481 -12.266 1.00 97.75 79 LEU A C 1
ATOM 604 O O . LEU A 1 79 ? 3.700 3.297 -13.010 1.00 97.75 79 LEU A O 1
ATOM 608 N N . PHE A 1 80 ? 3.725 1.272 -12.039 1.00 97.31 80 PHE A N 1
ATOM 609 C CA . PHE A 1 80 ? 2.557 0.753 -12.748 1.00 97.31 80 PHE A CA 1
ATOM 610 C C . PHE A 1 80 ? 1.597 0.011 -11.818 1.00 97.31 80 PHE A C 1
ATOM 612 O O . PHE A 1 80 ? 2.009 -0.715 -10.916 1.00 97.31 80 PHE A O 1
ATOM 619 N N . PHE A 1 81 ? 0.302 0.211 -12.022 1.00 95.94 81 PHE A N 1
ATOM 620 C CA . PHE A 1 81 ? -0.743 -0.193 -11.085 1.00 95.94 81 PHE A CA 1
ATOM 621 C C . PHE A 1 81 ? -1.965 -0.718 -11.832 1.00 95.94 81 PHE A C 1
ATOM 623 O O . PHE A 1 81 ? -2.129 -0.464 -13.020 1.00 95.94 81 PHE A O 1
ATOM 630 N N . THR A 1 82 ? -2.862 -1.399 -11.124 1.00 93.50 82 THR A N 1
ATOM 631 C CA . THR A 1 82 ? -4.118 -1.940 -11.682 1.00 93.50 82 THR A CA 1
ATOM 632 C C . THR A 1 82 ? -5.349 -1.086 -11.366 1.00 93.50 82 THR A C 1
ATOM 634 O O . THR A 1 82 ? -6.460 -1.411 -11.783 1.00 93.50 82 THR A O 1
ATOM 637 N N . SER A 1 83 ? -5.175 0.005 -10.612 1.00 91.19 83 SER A N 1
ATOM 638 C CA . SER A 1 83 ? -6.266 0.886 -10.188 1.00 91.19 83 SER A CA 1
ATOM 639 C C . SER A 1 83 ? -6.069 2.315 -10.699 1.00 91.19 83 SER A C 1
ATOM 641 O O . SER A 1 83 ? -4.976 2.862 -10.512 1.00 91.19 83 SER A O 1
ATOM 643 N N . PRO A 1 84 ? -7.121 2.973 -11.230 1.00 91.06 84 PRO A N 1
ATOM 644 C CA . PRO A 1 84 ? -7.052 4.367 -11.681 1.00 91.06 84 PRO A CA 1
ATOM 645 C C . PRO A 1 84 ? -6.724 5.337 -10.544 1.00 91.06 84 PRO A C 1
ATOM 647 O O . PRO A 1 84 ? -6.097 6.372 -10.749 1.00 91.06 84 PRO A O 1
ATOM 650 N N . ALA A 1 85 ? -7.069 4.972 -9.308 1.00 90.75 85 ALA A N 1
ATOM 651 C CA . ALA A 1 85 ? -6.749 5.768 -8.133 1.00 90.75 85 ALA A CA 1
ATOM 652 C C . ALA A 1 85 ? -5.243 5.951 -7.890 1.00 90.75 85 ALA A C 1
ATOM 654 O O . ALA A 1 85 ? -4.845 6.826 -7.115 1.00 90.75 85 ALA A O 1
ATOM 655 N N . SER A 1 86 ? -4.409 5.122 -8.522 1.00 93.56 86 SER A N 1
ATOM 656 C CA . SER A 1 86 ? -2.959 5.223 -8.429 1.00 93.56 86 SER A CA 1
ATOM 657 C C . SER A 1 86 ? -2.431 6.563 -8.936 1.00 93.56 86 SER A C 1
ATOM 659 O O . SER A 1 86 ? -1.515 7.087 -8.318 1.00 93.56 86 SER A O 1
ATOM 661 N N . PHE A 1 87 ? -3.031 7.172 -9.964 1.00 94.62 87 PHE A N 1
ATOM 662 C CA . PHE A 1 87 ? -2.580 8.471 -10.480 1.00 94.62 87 PHE A CA 1
ATOM 663 C C . PHE A 1 87 ? -2.662 9.556 -9.409 1.00 94.62 87 PHE A C 1
ATOM 665 O O . PHE A 1 87 ? -1.642 10.137 -9.042 1.00 94.62 87 PHE A O 1
ATOM 672 N N . ALA A 1 88 ? -3.850 9.753 -8.830 1.00 92.81 88 ALA A N 1
ATOM 673 C CA . ALA A 1 88 ? -4.047 10.712 -7.747 1.00 92.81 88 ALA A CA 1
ATOM 674 C C . ALA A 1 88 ? -3.186 10.374 -6.518 1.00 92.81 88 ALA A C 1
ATOM 676 O O . ALA A 1 88 ? -2.619 11.270 -5.898 1.00 92.81 88 ALA A O 1
ATOM 677 N N . THR A 1 89 ? -3.040 9.084 -6.194 1.00 94.25 89 THR A N 1
ATOM 678 C CA . THR A 1 89 ? -2.235 8.624 -5.049 1.00 94.25 89 THR A CA 1
ATOM 679 C C . THR A 1 89 ? -0.747 8.930 -5.234 1.00 94.25 89 THR A C 1
ATOM 681 O O . THR A 1 89 ? -0.111 9.458 -4.324 1.00 94.25 89 THR A O 1
ATOM 684 N N . VAL A 1 90 ? -0.181 8.616 -6.402 1.00 96.44 90 VAL A N 1
ATOM 685 C CA . VAL A 1 90 ? 1.234 8.865 -6.710 1.00 96.44 90 VAL A CA 1
ATOM 686 C C . VAL A 1 90 ? 1.501 10.359 -6.776 1.00 96.44 90 VAL A C 1
ATOM 688 O O . VAL A 1 90 ? 2.469 10.813 -6.173 1.00 96.44 90 VAL A O 1
ATOM 691 N N . ARG A 1 91 ? 0.620 11.125 -7.431 1.00 95.88 91 ARG A N 1
ATOM 692 C CA . ARG A 1 91 ? 0.714 12.585 -7.489 1.00 95.88 91 ARG A CA 1
ATOM 693 C C . ARG A 1 91 ? 0.729 13.199 -6.092 1.00 95.88 91 ARG A C 1
ATOM 695 O O . ARG A 1 91 ? 1.652 13.936 -5.761 1.00 95.88 91 ARG A O 1
ATOM 702 N N . ALA A 1 92 ? -0.255 12.854 -5.259 1.00 94.88 92 ALA A N 1
ATOM 703 C CA . ALA A 1 92 ? -0.355 13.367 -3.894 1.00 94.88 92 ALA A CA 1
ATOM 704 C C . ALA A 1 92 ? 0.895 13.035 -3.068 1.00 94.88 92 ALA A C 1
ATOM 706 O O . ALA A 1 92 ? 1.415 13.906 -2.381 1.00 94.88 92 ALA A O 1
ATOM 707 N N . HIS A 1 93 ? 1.417 11.810 -3.182 1.00 96.38 93 HIS A N 1
ATOM 708 C CA . HIS A 1 93 ? 2.640 11.401 -2.491 1.00 96.38 93 HIS A CA 1
ATOM 709 C C . HIS A 1 93 ? 3.884 12.162 -2.975 1.00 96.38 93 HIS A C 1
ATOM 711 O O . HIS A 1 93 ? 4.666 12.651 -2.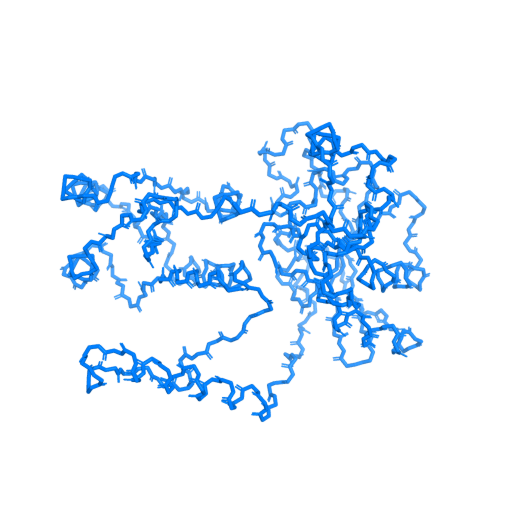159 1.00 96.38 93 HIS A O 1
ATOM 717 N N . ALA A 1 94 ? 4.077 12.254 -4.292 1.00 97.38 94 ALA A N 1
ATOM 718 C CA . ALA A 1 94 ? 5.285 12.805 -4.900 1.00 97.38 94 ALA A CA 1
ATOM 719 C C . ALA A 1 94 ? 5.414 14.323 -4.695 1.00 97.38 94 ALA A C 1
ATOM 721 O O . ALA A 1 94 ? 6.520 14.827 -4.494 1.00 97.38 94 ALA A O 1
ATOM 722 N N . LEU A 1 95 ? 4.284 15.035 -4.696 1.00 96.69 95 LEU A N 1
ATOM 723 C CA . LEU A 1 95 ? 4.219 16.481 -4.462 1.00 96.69 95 LEU A CA 1
ATOM 724 C C . LEU A 1 95 ? 4.146 16.833 -2.963 1.00 96.69 95 LEU A C 1
ATOM 726 O O . LEU A 1 95 ? 4.185 18.011 -2.605 1.00 96.69 95 LEU A O 1
ATOM 730 N N . HIS A 1 96 ? 4.038 15.847 -2.063 1.00 95.94 96 HIS A N 1
ATOM 731 C CA . HIS A 1 96 ? 3.878 16.123 -0.637 1.00 95.94 96 HIS A CA 1
ATOM 732 C C . HIS A 1 96 ? 5.148 16.764 -0.038 1.00 95.94 96 HIS A C 1
ATOM 734 O O . HIS A 1 96 ? 6.242 16.204 -0.185 1.00 95.94 96 HIS A O 1
ATOM 740 N N . PRO A 1 97 ? 5.050 17.852 0.755 1.00 94.25 97 PRO A N 1
ATOM 741 C CA . PRO A 1 97 ? 6.212 18.489 1.392 1.00 94.25 97 PRO A CA 1
ATOM 742 C C . PRO A 1 97 ? 7.057 17.558 2.280 1.00 94.25 97 PRO A C 1
ATOM 744 O O . PRO A 1 97 ? 8.243 17.803 2.502 1.00 94.25 97 PRO A O 1
ATOM 747 N N . HIS A 1 98 ? 6.486 16.444 2.754 1.00 92.44 98 HIS A N 1
ATOM 748 C CA . HIS A 1 98 ? 7.219 15.403 3.492 1.00 92.44 98 HIS A CA 1
ATOM 749 C C . HIS A 1 98 ? 8.360 14.760 2.696 1.00 92.44 98 HIS A C 1
ATOM 751 O O . HIS A 1 98 ? 9.267 14.186 3.302 1.00 92.44 98 HIS A O 1
ATOM 757 N N . ARG A 1 99 ? 8.353 14.874 1.362 1.00 94.62 99 ARG A N 1
ATOM 758 C CA . ARG A 1 99 ? 9.458 14.413 0.515 1.00 94.62 99 ARG A CA 1
ATOM 759 C C . ARG A 1 99 ? 10.713 15.290 0.641 1.00 94.62 99 ARG A C 1
ATOM 761 O O . ARG A 1 99 ? 11.795 14.842 0.262 1.00 94.62 99 ARG A O 1
ATOM 768 N N . LYS A 1 100 ? 10.615 16.496 1.225 1.00 94.88 100 LYS A N 1
ATOM 769 C CA . LYS A 1 100 ? 11.737 17.430 1.450 1.00 94.88 100 LYS A CA 1
ATOM 770 C C . LYS A 1 100 ? 12.516 17.684 0.153 1.00 94.88 100 LYS A C 1
ATOM 772 O O . LYS A 1 100 ? 11.919 18.072 -0.843 1.00 94.88 100 LYS A O 1
ATOM 777 N N . GLN A 1 101 ? 13.825 17.423 0.127 1.00 95.56 101 GLN A N 1
ATOM 778 C CA . GLN A 1 101 ? 14.661 17.578 -1.068 1.00 95.56 101 GLN A CA 1
ATOM 779 C C . GLN A 1 101 ? 14.283 16.645 -2.232 1.00 95.56 101 GLN A C 1
ATOM 781 O O . GLN A 1 101 ? 14.808 16.799 -3.330 1.00 95.56 101 GLN A O 1
ATOM 786 N N . HIS A 1 102 ? 13.416 15.658 -1.994 1.00 96.81 102 HIS A N 1
ATOM 787 C CA . HIS A 1 102 ? 12.929 14.720 -3.000 1.00 96.81 102 HIS A CA 1
ATOM 788 C C . HIS A 1 102 ? 11.507 15.039 -3.471 1.00 96.81 102 HIS A C 1
ATOM 790 O O . HIS A 1 102 ? 10.892 14.182 -4.089 1.00 96.81 102 HIS A O 1
ATOM 796 N N . VAL A 1 103 ? 10.953 16.212 -3.150 1.00 97.44 103 VAL A N 1
ATOM 797 C CA . VAL A 1 103 ? 9.638 16.619 -3.667 1.00 97.44 103 VAL A CA 1
ATOM 798 C C . VAL A 1 103 ? 9.686 16.787 -5.189 1.00 97.44 103 VAL A C 1
ATOM 800 O O . VAL A 1 103 ? 10.675 17.282 -5.735 1.00 97.44 103 VAL A O 1
ATOM 803 N N . LEU A 1 104 ? 8.635 16.332 -5.868 1.00 97.88 104 LEU A N 1
ATOM 804 C CA . LEU A 1 104 ? 8.436 16.491 -7.309 1.00 97.88 104 LEU A CA 1
ATOM 805 C C . LEU A 1 104 ? 7.427 17.602 -7.592 1.00 97.88 104 LEU A C 1
ATOM 807 O O . LEU A 1 104 ? 6.670 18.009 -6.710 1.00 97.88 104 LEU A O 1
ATOM 811 N N . THR A 1 105 ? 7.395 18.052 -8.841 1.00 97.06 105 THR A N 1
ATOM 812 C CA . THR A 1 105 ? 6.326 18.897 -9.378 1.00 97.06 105 THR A CA 1
ATOM 813 C C . THR A 1 105 ? 5.463 18.115 -10.369 1.00 97.06 105 THR A C 1
ATOM 815 O O . THR A 1 105 ? 5.778 16.979 -10.727 1.00 97.06 105 THR A O 1
ATOM 818 N N . ASP A 1 106 ? 4.349 18.701 -10.808 1.00 95.31 106 ASP A N 1
ATOM 819 C CA . ASP A 1 106 ? 3.485 18.077 -11.816 1.00 95.31 106 ASP A CA 1
ATOM 820 C C . ASP A 1 106 ? 4.215 17.832 -13.141 1.00 95.31 106 ASP A C 1
ATOM 822 O O . ASP A 1 106 ? 3.989 16.810 -13.783 1.00 95.31 106 ASP A O 1
ATOM 826 N N . GLU A 1 107 ? 5.143 18.713 -13.521 1.00 95.31 107 GLU A N 1
ATOM 827 C CA . GLU A 1 107 ? 5.935 18.585 -14.750 1.00 95.31 107 GLU A CA 1
ATOM 828 C C . GLU A 1 107 ? 6.895 17.386 -14.724 1.00 95.31 107 GLU A C 1
ATOM 830 O O . GLU A 1 107 ? 7.354 16.934 -15.772 1.00 95.31 107 GLU A O 1
ATOM 835 N N . ASP A 1 108 ? 7.191 16.850 -13.537 1.00 96.75 108 ASP A N 1
ATOM 836 C CA . ASP A 1 108 ? 8.012 15.650 -13.386 1.00 96.75 108 ASP A CA 1
ATOM 837 C C . ASP A 1 108 ? 7.233 14.351 -13.606 1.00 96.75 108 ASP A C 1
ATOM 839 O O . ASP A 1 108 ? 7.845 13.281 -13.674 1.00 96.75 108 ASP A O 1
ATOM 843 N N . LEU A 1 109 ? 5.899 14.418 -13.647 1.00 96.31 109 LEU A N 1
ATOM 844 C CA . LEU A 1 109 ? 5.021 13.257 -13.685 1.00 96.31 109 LEU A CA 1
ATOM 845 C C . LEU A 1 109 ? 4.306 13.169 -15.032 1.00 96.31 109 LEU A C 1
ATOM 847 O O . LEU A 1 109 ? 3.499 14.017 -15.397 1.00 96.31 109 LEU A O 1
ATOM 851 N N . GLY A 1 110 ? 4.554 12.077 -15.749 1.00 95.19 110 GLY A N 1
ATOM 852 C CA . GLY A 1 110 ? 3.748 11.681 -16.901 1.00 95.19 110 GLY A CA 1
ATOM 853 C C . GLY A 1 110 ? 2.775 10.571 -16.523 1.00 95.19 110 GLY A C 1
ATOM 854 O O . GLY A 1 110 ? 3.075 9.737 -15.671 1.00 95.19 110 GLY A O 1
ATOM 855 N N . TYR A 1 111 ? 1.618 10.539 -17.174 1.00 95.31 111 TYR A N 1
ATOM 856 C CA . TYR A 1 111 ? 0.578 9.545 -16.924 1.00 95.31 111 TYR A CA 1
ATOM 857 C C . TYR A 1 111 ? 0.293 8.799 -18.222 1.00 95.31 111 TYR A C 1
ATOM 859 O O . TYR A 1 111 ? 0.095 9.418 -19.266 1.00 95.31 111 TYR A O 1
ATOM 867 N N . ARG A 1 112 ? 0.291 7.466 -18.172 1.00 94.94 112 ARG A N 1
ATOM 868 C CA . ARG A 1 112 ? 0.016 6.597 -19.326 1.00 94.94 112 ARG A CA 1
ATOM 869 C C . ARG A 1 112 ? -0.930 5.483 -18.903 1.00 94.94 112 ARG A C 1
ATOM 871 O O . ARG A 1 112 ? -0.837 4.982 -17.785 1.00 94.94 112 ARG A O 1
ATOM 878 N N . CYS A 1 113 ? -1.827 5.080 -19.788 1.00 95.31 113 CYS A N 1
ATOM 879 C CA . CYS A 1 113 ? -2.746 3.977 -19.554 1.00 95.31 113 CYS A CA 1
ATOM 880 C C . CYS A 1 113 ? -2.589 2.985 -20.699 1.00 95.31 113 CYS A C 1
ATOM 882 O O . CYS A 1 113 ? -2.494 3.389 -21.857 1.00 95.31 113 CYS A O 1
ATOM 884 N N . VAL A 1 114 ? -2.497 1.701 -20.372 1.00 95.69 114 VAL A N 1
ATOM 885 C CA . VAL A 1 114 ? -2.341 0.637 -21.366 1.00 95.69 114 VAL A CA 1
ATOM 886 C C . VAL A 1 114 ? -3.219 -0.544 -21.009 1.00 95.69 114 VAL A C 1
ATOM 888 O O . VAL A 1 114 ? -3.444 -0.815 -19.830 1.00 95.69 114 VAL A O 1
ATOM 891 N N . ASP A 1 115 ? -3.647 -1.273 -22.026 1.00 96.00 115 ASP A N 1
ATOM 892 C CA . ASP A 1 115 ? -4.242 -2.593 -21.883 1.00 96.00 115 ASP A CA 1
ATOM 893 C C . ASP A 1 115 ? -3.222 -3.636 -22.358 1.00 96.00 115 ASP A C 1
ATOM 895 O O . ASP A 1 115 ? -2.628 -3.490 -23.427 1.00 96.00 115 ASP A O 1
ATOM 899 N N . VAL A 1 116 ? -2.993 -4.672 -21.550 1.00 96.50 116 VAL A N 1
ATOM 900 C CA . VAL A 1 116 ? -2.165 -5.839 -21.888 1.00 96.50 116 VAL A CA 1
ATOM 901 C C . VAL A 1 116 ? -3.014 -7.076 -21.633 1.00 96.50 116 VAL A C 1
ATOM 903 O O . VAL A 1 116 ? -3.387 -7.349 -20.491 1.00 96.50 116 VAL A O 1
ATOM 906 N N . GLY A 1 117 ? -3.364 -7.795 -22.696 1.00 93.75 117 GLY A N 1
ATOM 907 C CA . GLY A 1 117 ? -4.382 -8.837 -22.638 1.00 93.75 117 GLY A CA 1
ATOM 908 C C . GLY A 1 117 ? -5.720 -8.255 -22.179 1.00 93.75 117 GLY A C 1
ATOM 909 O O . GLY A 1 117 ? -6.252 -7.325 -22.783 1.00 93.75 117 GLY A O 1
ATOM 910 N N . ASP A 1 118 ? -6.255 -8.795 -21.087 1.00 90.62 118 ASP A N 1
ATOM 911 C CA . ASP A 1 118 ? -7.483 -8.344 -20.426 1.00 90.62 118 ASP A CA 1
ATOM 912 C C . ASP A 1 118 ? -7.230 -7.419 -19.218 1.00 90.62 118 ASP A C 1
ATOM 914 O O . ASP A 1 118 ? -8.165 -7.067 -18.492 1.00 90.62 118 ASP A O 1
ATOM 918 N N . VAL A 1 119 ? -5.980 -6.997 -18.999 1.00 93.38 119 VAL A N 1
ATOM 919 C CA . VAL A 1 119 ? -5.577 -6.204 -17.834 1.00 93.38 119 VAL A CA 1
ATOM 920 C C . VAL A 1 119 ? -5.302 -4.756 -18.222 1.00 93.38 119 VAL A C 1
ATOM 922 O O . VAL A 1 119 ? -4.359 -4.461 -18.956 1.00 93.38 119 VAL A O 1
ATOM 925 N N . ARG A 1 120 ? -6.068 -3.834 -17.630 1.00 94.88 120 ARG A N 1
ATOM 926 C CA . ARG A 1 120 ? -5.783 -2.395 -17.681 1.00 94.88 120 ARG A CA 1
ATOM 927 C C . ARG A 1 120 ? -4.737 -1.997 -16.647 1.00 94.88 120 ARG A C 1
ATOM 929 O O . ARG A 1 120 ? -4.872 -2.309 -15.460 1.00 94.88 120 ARG A O 1
ATOM 936 N N . LEU A 1 121 ? -3.732 -1.255 -17.095 1.00 95.88 121 LEU A N 1
ATOM 937 C CA . LEU A 1 121 ? -2.639 -0.743 -16.283 1.00 95.88 121 LEU A CA 1
ATOM 938 C C . LEU A 1 121 ? -2.561 0.783 -16.337 1.00 95.88 121 LEU A C 1
ATOM 940 O O . LEU A 1 121 ? -2.804 1.421 -17.362 1.00 95.88 121 LEU A O 1
ATOM 944 N N . TYR A 1 122 ? -2.156 1.352 -15.209 1.00 96.00 122 TYR A N 1
ATOM 945 C CA . TYR A 1 122 ? -1.972 2.780 -14.980 1.00 96.00 122 TYR A CA 1
ATOM 946 C C . TYR A 1 122 ? -0.512 3.019 -14.655 1.00 96.00 122 TYR A C 1
ATOM 948 O O . TYR A 1 122 ? -0.024 2.520 -13.643 1.00 96.00 122 TYR A O 1
ATOM 956 N N . LEU A 1 123 ? 0.186 3.758 -15.508 1.00 96.75 123 LEU A N 1
ATOM 957 C CA . LEU A 1 123 ? 1.597 4.061 -15.362 1.00 96.75 123 LEU A CA 1
ATOM 958 C C . LEU A 1 123 ? 1.806 5.528 -15.016 1.00 96.75 123 LEU A C 1
ATOM 960 O O . LEU A 1 123 ? 1.245 6.411 -15.663 1.00 96.75 123 LEU A O 1
ATOM 964 N N . VAL A 1 124 ? 2.665 5.773 -14.031 1.00 96.94 124 VAL A N 1
ATOM 965 C CA . VAL A 1 124 ? 3.181 7.106 -13.719 1.00 96.94 124 VAL A CA 1
ATOM 966 C C . VAL A 1 124 ? 4.667 7.124 -14.043 1.00 96.94 124 VAL A C 1
ATOM 968 O O . VAL A 1 124 ? 5.452 6.443 -13.379 1.00 96.94 124 VAL A O 1
ATOM 971 N N . THR A 1 125 ? 5.042 7.859 -15.088 1.00 97.06 125 THR A N 1
ATOM 972 C CA . THR A 1 125 ? 6.421 8.019 -15.559 1.00 97.06 125 THR A CA 1
ATOM 973 C C . THR A 1 125 ? 7.090 9.211 -14.887 1.00 97.06 125 THR A C 1
ATOM 975 O O . THR A 1 125 ? 6.428 10.214 -14.640 1.00 97.06 125 THR A O 1
ATOM 978 N N . TYR A 1 126 ? 8.393 9.134 -14.630 1.00 97.88 126 TYR A N 1
ATOM 979 C CA . TYR A 1 126 ? 9.154 10.201 -13.970 1.00 97.88 126 TYR A CA 1
ATOM 980 C C . TYR A 1 126 ? 10.657 10.107 -14.294 1.00 97.88 126 TYR A C 1
ATOM 982 O O . TYR A 1 126 ? 11.136 9.018 -14.630 1.00 97.88 126 TYR A O 1
ATOM 990 N N . PRO A 1 127 ? 11.445 11.194 -14.163 1.00 98.06 127 PRO A N 1
ATOM 991 C CA . PRO A 1 127 ? 12.899 11.135 -14.317 1.00 98.06 127 PRO A CA 1
ATOM 992 C C . PRO A 1 127 ? 13.531 10.187 -13.290 1.00 98.06 127 PRO A C 1
ATOM 994 O O . PRO A 1 127 ? 13.348 10.360 -12.085 1.00 98.06 127 PRO A O 1
ATOM 997 N N . MET A 1 128 ? 14.333 9.211 -13.727 1.00 95.88 128 MET A N 1
ATOM 998 C CA . MET A 1 128 ? 14.922 8.189 -12.844 1.00 95.88 128 MET A CA 1
ATOM 999 C C . MET A 1 128 ? 15.658 8.753 -11.611 1.00 95.88 128 MET A C 1
ATOM 1001 O O . MET A 1 128 ? 15.494 8.179 -10.528 1.00 95.88 128 MET A O 1
ATOM 1005 N N . PRO A 1 129 ? 16.413 9.874 -11.685 1.00 96.06 129 PRO A N 1
ATOM 1006 C CA . PRO A 1 129 ? 17.038 10.471 -10.500 1.00 96.06 129 PRO A CA 1
ATOM 1007 C C . PRO A 1 129 ? 16.047 10.891 -9.400 1.00 96.06 129 PRO A C 1
ATOM 1009 O O . PRO A 1 129 ? 16.438 10.991 -8.238 1.00 96.06 129 PRO A O 1
ATOM 1012 N N . LYS A 1 130 ? 14.765 11.090 -9.737 1.00 97.31 130 LYS A N 1
ATOM 1013 C CA . LYS A 1 130 ? 13.688 11.464 -8.807 1.00 97.31 130 LYS A CA 1
ATOM 1014 C C . LYS A 1 130 ? 12.987 10.266 -8.150 1.00 97.31 130 LYS A C 1
ATOM 1016 O O . LYS A 1 130 ? 12.080 10.462 -7.346 1.00 97.31 130 LYS A O 1
ATOM 1021 N N . THR A 1 131 ? 13.454 9.032 -8.389 1.00 95.75 131 THR A N 1
ATOM 1022 C CA . THR A 1 131 ? 12.937 7.805 -7.739 1.00 95.75 131 THR A CA 1
ATOM 1023 C C . THR A 1 131 ? 12.728 7.936 -6.219 1.00 95.75 131 THR A C 1
ATOM 1025 O O . THR A 1 131 ? 11.668 7.510 -5.754 1.00 95.75 131 THR A O 1
ATOM 1028 N N . PRO A 1 132 ? 13.644 8.543 -5.424 1.00 94.94 132 PRO A N 1
ATOM 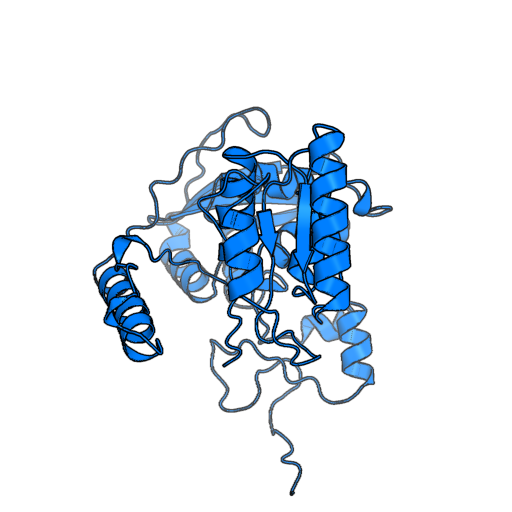1029 C CA . PRO A 1 132 ? 13.450 8.677 -3.974 1.00 94.94 132 PRO A CA 1
ATOM 1030 C C . PRO A 1 132 ? 12.181 9.442 -3.560 1.00 94.94 132 PRO A C 1
ATOM 1032 O O . PRO A 1 132 ? 11.665 9.216 -2.468 1.00 94.94 132 PRO A O 1
ATOM 1035 N N . GLY A 1 133 ? 11.672 10.328 -4.423 1.00 96.44 133 GLY A N 1
ATOM 1036 C CA . GLY A 1 133 ? 10.454 11.106 -4.184 1.00 96.44 133 GLY A CA 1
ATOM 1037 C C . GLY A 1 133 ? 9.154 10.381 -4.525 1.00 96.44 133 GLY A C 1
ATOM 1038 O O . GLY A 1 133 ? 8.101 10.746 -4.015 1.00 96.44 133 GLY A O 1
ATOM 1039 N N . VAL A 1 134 ? 9.222 9.341 -5.362 1.00 96.75 134 VAL A N 1
ATOM 1040 C CA . VAL A 1 134 ? 8.046 8.658 -5.934 1.00 96.75 134 VAL A CA 1
ATOM 1041 C C . VAL A 1 134 ? 7.862 7.241 -5.399 1.00 96.75 134 VAL A C 1
ATOM 1043 O O . VAL A 1 134 ? 6.730 6.789 -5.234 1.00 96.75 134 VAL A O 1
ATOM 1046 N N . ILE A 1 135 ? 8.949 6.521 -5.098 1.00 95.69 135 ILE A N 1
ATOM 1047 C CA . ILE A 1 135 ? 8.893 5.082 -4.792 1.00 95.69 135 ILE A CA 1
ATOM 1048 C C . ILE A 1 135 ? 8.028 4.745 -3.565 1.00 95.69 135 ILE A C 1
ATOM 1050 O O . ILE A 1 135 ? 7.448 3.661 -3.493 1.00 95.69 135 ILE A O 1
ATOM 1054 N N . GLY A 1 136 ? 7.860 5.681 -2.627 1.00 95.69 136 GLY A N 1
ATOM 1055 C CA . GLY A 1 136 ? 6.984 5.499 -1.469 1.00 95.69 136 GLY A CA 1
ATOM 1056 C C . GLY A 1 136 ? 5.508 5.309 -1.844 1.00 95.69 136 GLY A C 1
ATOM 1057 O O . GLY A 1 136 ? 4.795 4.602 -1.131 1.00 95.69 136 GLY A O 1
ATOM 1058 N N . ALA A 1 137 ? 5.063 5.830 -2.993 1.00 95.88 137 ALA A N 1
ATOM 1059 C CA . ALA A 1 137 ? 3.714 5.609 -3.518 1.00 95.88 137 ALA A CA 1
ATOM 1060 C C . ALA A 1 137 ? 3.480 4.159 -3.978 1.00 95.88 137 ALA A C 1
ATOM 1062 O O . ALA A 1 137 ? 2.346 3.693 -4.005 1.00 95.88 137 ALA A O 1
ATOM 1063 N N . TRP A 1 138 ? 4.545 3.423 -4.304 1.00 96.00 138 TRP A N 1
ATOM 1064 C CA . TRP A 1 138 ? 4.491 1.976 -4.520 1.00 96.00 138 TRP A CA 1
ATOM 1065 C C . TRP A 1 138 ? 4.545 1.219 -3.188 1.00 96.00 138 TRP A C 1
ATOM 1067 O O . TRP A 1 138 ? 3.749 0.313 -2.930 1.00 96.00 138 TRP A O 1
ATOM 1077 N N . GLN A 1 139 ? 5.483 1.612 -2.322 1.00 94.44 139 GLN A N 1
ATOM 1078 C CA . GLN A 1 139 ? 5.839 0.862 -1.119 1.00 94.44 139 GLN A CA 1
ATOM 1079 C C . GLN A 1 139 ? 4.793 0.944 -0.009 1.00 94.44 139 GLN A C 1
ATOM 1081 O O . GLN A 1 139 ? 4.429 -0.078 0.581 1.00 94.44 139 GLN A O 1
ATOM 1086 N N . ASN A 1 140 ? 4.319 2.148 0.302 1.00 94.56 140 ASN A N 1
ATOM 1087 C CA . ASN A 1 140 ? 3.490 2.388 1.478 1.00 94.56 140 ASN A CA 1
ATOM 1088 C C . ASN A 1 140 ? 2.073 1.824 1.318 1.00 94.56 140 ASN A C 1
ATOM 1090 O O . ASN A 1 140 ? 1.694 0.997 2.143 1.00 94.56 140 ASN A O 1
ATOM 1094 N N . PRO A 1 141 ? 1.311 2.157 0.259 1.00 93.88 141 PRO A N 1
ATOM 1095 C CA . PRO A 1 141 ? -0.033 1.609 0.077 1.00 93.88 141 PRO A CA 1
ATOM 1096 C C . PRO A 1 141 ? -0.033 0.149 -0.399 1.00 93.88 141 PRO A C 1
ATOM 1098 O O . PRO A 1 141 ? -1.050 -0.523 -0.289 1.00 93.88 141 PRO A O 1
ATOM 1101 N N . GLY A 1 142 ? 1.080 -0.372 -0.931 1.00 92.56 142 GLY A N 1
ATOM 1102 C CA . GLY A 1 142 ? 1.186 -1.776 -1.347 1.00 92.56 142 GLY A CA 1
ATOM 1103 C C . GLY A 1 142 ? 0.222 -2.188 -2.465 1.00 92.56 142 GLY A C 1
ATOM 1104 O O . GLY A 1 142 ? -0.156 -3.358 -2.534 1.00 92.56 142 GLY A O 1
ATOM 1105 N N . ILE A 1 143 ? -0.164 -1.235 -3.321 1.00 92.94 143 ILE A N 1
ATOM 1106 C CA . ILE A 1 143 ? -1.084 -1.405 -4.463 1.00 92.94 143 ILE A CA 1
ATOM 1107 C C . ILE A 1 143 ? -0.367 -1.707 -5.791 1.00 92.94 143 ILE A C 1
ATOM 1109 O O . ILE A 1 143 ? -0.975 -1.627 -6.857 1.00 92.94 143 ILE A O 1
ATOM 1113 N N . GLY A 1 144 ? 0.933 -2.002 -5.737 1.00 93.12 144 GLY A N 1
ATOM 1114 C CA . GLY A 1 144 ? 1.720 -2.392 -6.904 1.00 93.12 144 GLY A CA 1
ATOM 1115 C C . GLY A 1 144 ? 1.322 -3.759 -7.472 1.00 93.12 144 GLY A C 1
ATOM 1116 O O . GLY A 1 144 ? 0.442 -4.458 -6.965 1.00 93.12 144 GLY A O 1
ATOM 1117 N N . VAL A 1 145 ? 2.010 -4.155 -8.538 1.00 94.31 145 VAL A N 1
ATOM 1118 C CA . VAL A 1 145 ? 1.759 -5.407 -9.263 1.00 94.31 145 VAL A CA 1
ATOM 1119 C C . VAL A 1 145 ? 2.430 -6.605 -8.576 1.00 94.31 145 VAL A C 1
ATOM 1121 O O . VAL A 1 145 ? 3.566 -6.526 -8.107 1.00 94.31 145 VAL A O 1
ATOM 1124 N N . SER A 1 146 ? 1.719 -7.736 -8.518 1.00 92.56 146 SER A N 1
ATOM 1125 C CA . SER A 1 146 ? 2.238 -8.996 -7.968 1.00 92.56 146 SER A CA 1
ATOM 1126 C C . SER A 1 146 ? 3.141 -9.734 -8.964 1.00 92.56 146 SER A C 1
ATOM 1128 O O . SER A 1 146 ? 3.047 -9.519 -10.169 1.00 92.56 146 SER A O 1
ATOM 1130 N N . ILE A 1 147 ? 3.969 -10.667 -8.476 1.00 93.19 147 ILE A N 1
ATOM 1131 C CA . ILE A 1 147 ? 4.822 -11.507 -9.340 1.00 93.19 147 ILE A CA 1
ATOM 1132 C C . ILE A 1 147 ? 3.977 -12.280 -10.363 1.00 93.19 147 ILE A C 1
ATOM 1134 O O . ILE A 1 147 ? 4.283 -12.240 -11.546 1.00 93.19 147 ILE A O 1
ATOM 1138 N N . ARG A 1 148 ? 2.882 -12.917 -9.928 1.00 92.69 148 ARG A N 1
ATOM 1139 C CA . ARG A 1 148 ? 2.015 -13.719 -10.811 1.00 92.69 148 ARG A CA 1
ATOM 1140 C C . ARG A 1 148 ? 1.326 -12.879 -11.881 1.00 92.69 148 ARG A C 1
ATOM 1142 O O . ARG A 1 148 ? 1.218 -13.308 -13.022 1.00 92.69 148 ARG A O 1
ATOM 1149 N N . LEU A 1 149 ? 0.873 -11.677 -11.519 1.00 93.50 149 LEU A N 1
ATOM 1150 C CA . LEU A 1 149 ? 0.305 -10.764 -12.505 1.00 93.50 149 LEU A CA 1
ATOM 1151 C C . LEU A 1 149 ? 1.382 -10.312 -13.498 1.00 93.50 149 LEU A C 1
ATOM 1153 O O . LEU A 1 149 ? 1.127 -10.300 -14.691 1.00 93.50 149 LEU A O 1
ATOM 1157 N N . ALA A 1 150 ? 2.595 -10.006 -13.035 1.00 96.06 150 ALA A N 1
ATOM 1158 C CA . ALA A 1 150 ? 3.698 -9.652 -13.925 1.00 96.06 150 ALA A CA 1
ATOM 1159 C C . ALA A 1 150 ? 4.078 -10.782 -14.898 1.00 96.06 150 ALA A C 1
ATOM 1161 O O . ALA A 1 150 ? 4.354 -10.500 -16.059 1.00 96.06 150 ALA A O 1
ATOM 1162 N N . GLU A 1 151 ? 4.061 -12.042 -14.454 1.00 96.19 151 GLU A N 1
ATOM 1163 C CA . GLU A 1 151 ? 4.254 -13.211 -15.327 1.00 96.19 151 GLU A CA 1
ATOM 1164 C C . GLU A 1 151 ? 3.177 -13.272 -16.418 1.00 96.19 151 GLU A C 1
ATOM 1166 O O . GLU A 1 151 ? 3.513 -13.345 -17.596 1.00 96.19 151 GLU A O 1
ATOM 1171 N N . LYS A 1 152 ? 1.898 -13.120 -16.048 1.00 95.44 152 LYS A N 1
ATOM 1172 C CA . LYS A 1 152 ? 0.790 -13.084 -17.014 1.00 95.44 152 LYS A CA 1
ATOM 1173 C C . LYS A 1 152 ? 0.919 -11.932 -18.018 1.00 95.44 152 LYS A C 1
ATOM 1175 O O . LYS A 1 152 ? 0.740 -12.126 -19.215 1.00 95.44 152 LYS A O 1
ATOM 1180 N N . LEU A 1 153 ? 1.285 -10.739 -17.548 1.00 97.44 153 LEU A N 1
ATOM 1181 C CA . LEU A 1 153 ? 1.507 -9.573 -18.410 1.00 97.44 153 LEU A CA 1
ATOM 1182 C C . LEU A 1 153 ? 2.645 -9.796 -19.418 1.00 97.44 153 LEU A C 1
ATOM 1184 O O . LEU A 1 153 ? 2.585 -9.278 -20.528 1.00 97.44 153 LEU A O 1
ATOM 1188 N N . LEU A 1 154 ? 3.685 -10.546 -19.041 1.00 98.31 154 LEU A N 1
ATOM 1189 C CA . LEU A 1 154 ? 4.789 -10.886 -19.940 1.00 98.31 154 LEU A CA 1
ATOM 1190 C C . LEU A 1 154 ? 4.364 -11.864 -21.041 1.00 98.31 154 LEU A C 1
ATOM 1192 O O . LEU A 1 154 ? 4.857 -11.741 -22.158 1.00 98.31 154 LEU A O 1
ATOM 1196 N N . GLU A 1 155 ? 3.458 -12.802 -20.751 1.00 98.06 155 GLU A N 1
ATOM 1197 C CA . GLU A 1 155 ? 2.893 -13.710 -21.762 1.00 98.06 155 GLU A CA 1
ATOM 1198 C C . GLU A 1 155 ? 2.095 -12.945 -22.826 1.00 98.06 155 GLU A C 1
ATOM 1200 O O . GLU A 1 155 ? 2.202 -13.240 -24.016 1.00 98.06 155 GLU A O 1
ATOM 1205 N N . ASP A 1 156 ? 1.348 -11.922 -22.404 1.00 97.50 156 ASP A N 1
ATOM 1206 C CA . ASP A 1 156 ? 0.455 -11.153 -23.275 1.00 97.50 156 ASP A CA 1
ATOM 1207 C C . ASP A 1 156 ? 1.085 -9.848 -23.794 1.00 97.50 156 ASP A C 1
ATOM 1209 O O . ASP A 1 156 ? 0.391 -9.023 -24.391 1.00 97.50 156 ASP A O 1
ATOM 1213 N N . ILE A 1 157 ? 2.388 -9.624 -23.597 1.00 98.25 157 ILE A N 1
ATOM 1214 C CA . ILE A 1 157 ? 3.030 -8.320 -23.844 1.00 98.25 157 ILE A CA 1
ATOM 1215 C C . ILE A 1 157 ? 2.908 -7.821 -25.291 1.00 98.25 157 ILE A C 1
ATOM 1217 O O . ILE A 1 157 ? 2.894 -6.617 -25.547 1.00 98.25 157 ILE A O 1
ATOM 1221 N N . GLU A 1 158 ? 2.796 -8.738 -26.252 1.00 98.19 158 GLU A N 1
ATOM 1222 C CA . GLU A 1 158 ? 2.609 -8.403 -27.667 1.00 98.19 158 GLU A CA 1
ATOM 1223 C C . GLU A 1 158 ? 1.217 -7.833 -27.970 1.00 98.19 158 GLU A C 1
ATOM 1225 O O . GLU A 1 158 ? 1.044 -7.159 -28.981 1.00 98.19 158 GLU A O 1
ATOM 1230 N N . SER A 1 159 ? 0.242 -8.046 -27.082 1.00 97.69 159 SER A N 1
ATOM 1231 C CA . SER A 1 159 ? -1.105 -7.473 -27.179 1.00 97.69 159 SER A CA 1
ATOM 1232 C C . SER A 1 159 ? -1.221 -6.066 -26.585 1.00 97.69 159 SER A C 1
ATOM 1234 O O . SER A 1 159 ? -2.328 -5.541 -26.504 1.00 97.69 159 SER A O 1
ATOM 1236 N N . LEU A 1 160 ? -0.112 -5.464 -26.140 1.00 98.12 160 LEU A N 1
ATOM 1237 C CA . LEU A 1 160 ? -0.129 -4.152 -25.505 1.00 98.12 160 LEU A CA 1
ATOM 1238 C C . LEU A 1 160 ? -0.706 -3.086 -26.441 1.00 98.12 160 LEU A C 1
ATOM 1240 O O . LEU A 1 160 ? -0.191 -2.874 -27.538 1.00 98.12 160 LEU A O 1
ATOM 1244 N N . ASN A 1 161 ? -1.707 -2.357 -25.951 1.00 96.38 161 ASN A N 1
ATOM 1245 C CA . ASN A 1 161 ? -2.270 -1.186 -26.614 1.00 96.38 161 ASN A CA 1
ATOM 1246 C C . ASN A 1 161 ? -2.325 -0.003 -25.646 1.00 96.38 161 ASN A C 1
ATOM 1248 O O . ASN A 1 161 ? -2.680 -0.165 -24.478 1.00 96.38 161 ASN A O 1
ATOM 1252 N N . GLU A 1 162 ? -1.988 1.193 -26.123 1.00 95.12 162 GLU A N 1
ATOM 1253 C CA . GLU A 1 162 ? -2.177 2.413 -25.338 1.00 95.12 162 GLU A CA 1
ATOM 1254 C C . GLU A 1 162 ? -3.648 2.834 -25.344 1.00 95.12 162 GLU A C 1
ATOM 1256 O O . GLU A 1 162 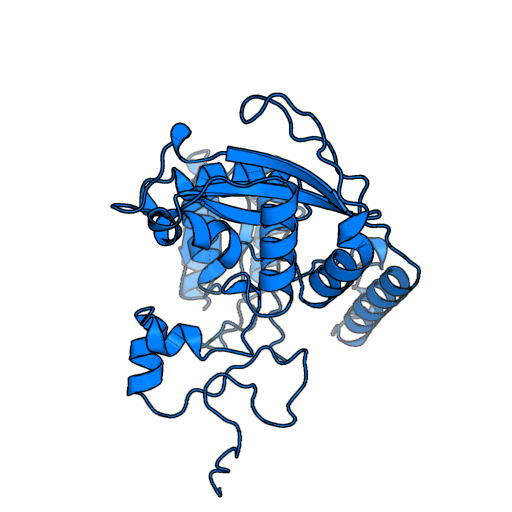? -4.316 2.799 -26.377 1.00 95.12 162 GLU A O 1
ATOM 1261 N N . VAL A 1 163 ? -4.143 3.232 -24.175 1.00 93.25 163 VAL A N 1
ATOM 1262 C CA . VAL A 1 163 ? -5.492 3.762 -23.986 1.00 93.25 163 VAL A CA 1
ATOM 1263 C C . VAL A 1 163 ? -5.396 5.281 -23.984 1.00 93.25 163 VAL A C 1
ATOM 1265 O O . VAL A 1 163 ? -4.719 5.860 -23.132 1.00 93.25 163 VAL A O 1
ATOM 1268 N N . GLU A 1 164 ? -6.077 5.926 -24.927 1.00 87.00 164 GLU A N 1
ATOM 1269 C CA . GLU A 1 164 ? -6.100 7.385 -25.034 1.00 87.00 164 GLU A CA 1
ATOM 1270 C C . GLU A 1 164 ? -6.815 8.029 -23.831 1.00 87.00 164 GLU A C 1
ATOM 1272 O O . GLU A 1 164 ? -7.914 7.617 -23.451 1.00 87.00 164 GLU A O 1
ATOM 1277 N N . PHE A 1 165 ? -6.182 9.041 -23.228 1.00 86.31 165 PHE A N 1
ATOM 1278 C CA . PHE A 1 165 ? -6.778 9.979 -22.266 1.00 86.31 165 PHE A CA 1
ATOM 1279 C C . PHE A 1 165 ? -5.947 11.274 -22.233 1.00 86.31 165 PHE A C 1
ATOM 1281 O O . PHE A 1 165 ? -4.735 11.219 -22.455 1.00 86.31 165 PHE A O 1
ATOM 1288 N N . GLU A 1 166 ? -6.558 12.436 -21.968 1.00 71.88 166 GLU A N 1
ATOM 1289 C CA . GLU A 1 166 ? -5.906 13.747 -22.182 1.00 71.88 166 GLU A CA 1
ATOM 1290 C C . GLU A 1 166 ? -4.919 14.157 -21.063 1.00 71.88 166 GLU A C 1
ATOM 1292 O O . GLU A 1 166 ? -4.389 15.269 -21.056 1.00 71.88 166 GLU A O 1
ATOM 1297 N N . GLY A 1 167 ? -4.587 13.242 -20.142 1.00 67.69 167 GLY A N 1
ATOM 1298 C CA . GLY A 1 167 ? -3.519 13.408 -19.152 1.00 67.69 167 GLY A CA 1
ATOM 1299 C C . GLY A 1 167 ? -4.002 13.690 -17.725 1.00 67.69 167 GLY A C 1
ATOM 1300 O O . GLY A 1 167 ? -5.051 13.217 -17.297 1.00 67.69 167 GLY A O 1
ATOM 1301 N N . ALA A 1 168 ? -3.187 14.413 -16.948 1.00 61.59 168 ALA A N 1
ATOM 1302 C CA . ALA A 1 168 ? -3.328 14.561 -15.490 1.00 61.59 168 ALA A CA 1
ATOM 1303 C C . ALA A 1 168 ? -4.594 15.311 -15.022 1.00 61.59 168 ALA A C 1
ATOM 1305 O O . ALA A 1 168 ? -4.957 15.208 -13.850 1.00 61.59 168 ALA A O 1
ATOM 1306 N N . GLY A 1 169 ? -5.224 16.093 -15.908 1.00 61.47 169 GLY A N 1
ATOM 1307 C CA . GLY A 1 169 ? -6.427 16.883 -15.615 1.00 61.47 169 GLY A CA 1
ATOM 1308 C C . GLY A 1 169 ? -7.742 16.114 -15.762 1.00 61.47 169 GLY A C 1
ATOM 1309 O O . GLY A 1 169 ? -8.762 16.566 -15.245 1.00 61.47 169 GLY A O 1
ATOM 1310 N N . ASP A 1 170 ? -7.705 14.949 -16.409 1.00 67.31 170 ASP A N 1
ATOM 1311 C CA . ASP A 1 170 ? -8.879 14.129 -16.684 1.00 67.31 170 ASP A CA 1
ATOM 1312 C C . ASP A 1 170 ? -9.045 12.983 -15.688 1.00 67.31 170 ASP A C 1
ATOM 1314 O O . ASP A 1 170 ? -8.106 12.516 -15.038 1.00 67.31 170 ASP A O 1
ATOM 1318 N N . SER A 1 171 ? -10.277 12.477 -15.604 1.00 82.38 171 SER A N 1
ATOM 1319 C CA . SER A 1 171 ? -10.537 11.227 -14.894 1.00 82.38 171 SER A CA 1
ATOM 1320 C C . SER A 1 171 ? -9.819 10.078 -15.612 1.00 82.38 171 SER A C 1
ATOM 1322 O O . SER A 1 171 ? -10.046 9.891 -16.810 1.00 82.38 171 SER A O 1
ATOM 1324 N N . PRO A 1 172 ? -8.985 9.279 -14.917 1.00 86.62 172 PRO A N 1
ATOM 1325 C CA . PRO A 1 172 ? -8.301 8.160 -15.549 1.00 86.62 172 PRO A CA 1
ATOM 1326 C C . PRO A 1 172 ? -9.323 7.197 -16.173 1.00 86.62 172 PRO A C 1
ATOM 1328 O O . PRO A 1 172 ? -10.382 6.981 -15.567 1.00 86.62 172 PRO A O 1
ATOM 1331 N N . PRO A 1 173 ? -9.018 6.569 -17.327 1.00 86.81 173 PRO A N 1
ATOM 1332 C CA . PRO A 1 173 ? -9.912 5.592 -17.942 1.00 86.81 173 PRO A CA 1
ATOM 1333 C C . PRO A 1 173 ? -10.343 4.542 -16.912 1.00 86.81 173 PRO A C 1
ATOM 1335 O O . PRO A 1 173 ? -9.488 4.071 -16.164 1.00 86.81 173 PRO A O 1
ATOM 1338 N N . PRO A 1 174 ? -11.621 4.143 -16.825 1.00 86.62 174 PRO A N 1
ATOM 1339 C CA . PRO A 1 174 ? -12.058 3.190 -15.808 1.00 86.62 174 PRO A CA 1
ATOM 1340 C C . PRO A 1 174 ? -11.494 1.787 -16.076 1.00 86.62 174 PRO A C 1
ATOM 1342 O O . PRO A 1 174 ? -11.361 1.373 -17.229 1.00 86.62 174 PRO A O 1
ATOM 1345 N N . THR A 1 175 ? -11.207 1.022 -15.022 1.00 82.81 175 THR A N 1
ATOM 1346 C CA . THR A 1 175 ? -10.918 -0.417 -15.132 1.00 82.81 175 THR A CA 1
ATOM 1347 C C . THR A 1 175 ? -12.235 -1.182 -15.170 1.00 82.81 175 THR A C 1
ATOM 1349 O O . THR A 1 175 ? -13.077 -0.994 -14.290 1.00 82.81 175 THR A O 1
ATOM 1352 N N . LYS A 1 176 ? -12.408 -2.113 -16.114 1.00 69.38 176 LYS A N 1
ATOM 1353 C CA . LYS A 1 176 ? -13.333 -3.229 -15.873 1.00 69.38 176 LYS A CA 1
ATOM 1354 C C . LYS A 1 176 ? -12.670 -4.093 -14.806 1.00 69.38 176 LYS A C 1
ATOM 1356 O O . LYS A 1 176 ? -11.592 -4.613 -15.070 1.00 69.38 176 LYS A O 1
ATOM 1361 N N . TYR A 1 177 ? -13.235 -4.138 -13.597 1.00 62.81 177 TYR A N 1
ATOM 1362 C CA . TYR A 1 177 ? -12.654 -4.859 -12.458 1.00 62.81 177 TYR A CA 1
ATOM 1363 C C . TYR A 1 177 ? -12.116 -6.227 -12.885 1.00 62.81 177 TYR A C 1
ATOM 1365 O O . TYR A 1 177 ? -12.783 -6.931 -13.646 1.00 62.81 177 TYR A O 1
ATOM 1373 N N . LEU A 1 178 ? -10.931 -6.597 -12.383 1.00 68.44 178 LEU A N 1
ATOM 1374 C CA . LEU A 1 178 ? -10.426 -7.957 -12.553 1.00 68.44 178 LEU A CA 1
ATOM 1375 C C . LEU A 1 178 ? -11.516 -8.918 -12.051 1.00 68.44 178 LEU A C 1
ATOM 1377 O O . LEU A 1 178 ? -11.967 -8.757 -10.912 1.00 68.44 178 LEU A O 1
ATOM 1381 N N . PRO A 1 179 ? -11.998 -9.850 -12.888 1.00 70.56 179 PRO A N 1
ATOM 1382 C CA . PRO A 1 179 ? -13.183 -10.623 -12.560 1.00 70.56 179 PRO A CA 1
ATOM 1383 C C . PRO A 1 179 ? -12.932 -11.503 -11.332 1.00 70.56 179 PRO A C 1
ATOM 1385 O O . PRO A 1 179 ? -11.982 -12.289 -11.284 1.00 70.56 179 PRO A O 1
ATOM 1388 N N . GLU A 1 180 ? -13.815 -11.408 -10.336 1.00 82.88 180 GLU A N 1
ATOM 1389 C CA . GLU A 1 180 ? -13.850 -12.384 -9.251 1.00 82.88 180 GLU A CA 1
ATOM 1390 C C . GLU A 1 180 ? -14.398 -13.712 -9.789 1.00 82.88 180 GLU A C 1
ATOM 1392 O O . GLU A 1 180 ? -15.567 -13.828 -10.150 1.00 82.88 180 GLU A O 1
ATOM 1397 N N . GLY A 1 181 ? -13.535 -14.723 -9.867 1.00 87.88 181 GLY A N 1
ATOM 1398 C CA . GLY A 1 181 ? -13.936 -16.095 -10.192 1.00 87.88 181 GLY A CA 1
ATOM 1399 C C . GLY A 1 181 ? -14.367 -16.930 -8.979 1.00 87.88 181 GLY A C 1
ATOM 1400 O O . GLY A 1 181 ? -14.226 -16.519 -7.827 1.00 87.88 181 GLY A O 1
ATOM 1401 N N . GLU A 1 182 ? -14.783 -18.172 -9.241 1.00 93.56 182 GLU A N 1
ATOM 1402 C CA . GLU A 1 182 ? -15.195 -19.169 -8.233 1.00 93.56 182 GLU A CA 1
ATOM 1403 C C . GLU A 1 182 ? -14.174 -19.341 -7.090 1.00 93.56 182 GLU A C 1
ATOM 1405 O O . GLU A 1 182 ? -14.543 -19.483 -5.924 1.00 93.56 182 GLU A O 1
ATOM 1410 N N . ALA A 1 183 ? -12.875 -19.272 -7.402 1.00 92.62 183 ALA A N 1
ATOM 1411 C CA . ALA A 1 183 ? -11.807 -19.367 -6.407 1.00 92.62 183 ALA A CA 1
ATOM 1412 C C . ALA A 1 183 ? -11.862 -18.243 -5.352 1.00 92.62 183 ALA A C 1
ATOM 1414 O O . ALA A 1 183 ? -11.573 -18.493 -4.181 1.00 92.62 183 ALA A O 1
ATOM 1415 N N . HIS A 1 184 ? -12.268 -17.027 -5.740 1.00 93.25 184 HIS A N 1
ATOM 1416 C CA . HIS A 1 184 ? -12.445 -15.913 -4.805 1.00 93.25 184 HIS A CA 1
ATOM 1417 C C . HIS A 1 184 ? -13.634 -16.173 -3.879 1.00 93.25 184 HIS A C 1
ATOM 1419 O O . HIS A 1 184 ? -13.504 -15.986 -2.671 1.00 93.25 184 HIS A O 1
ATOM 1425 N N . GLY A 1 185 ? -14.749 -16.680 -4.420 1.00 94.31 185 GLY A N 1
ATOM 1426 C CA . GLY A 1 185 ? -15.917 -17.091 -3.633 1.00 94.31 185 GLY A CA 1
ATOM 1427 C C . GLY A 1 185 ? -15.548 -18.114 -2.557 1.00 94.31 185 GLY A C 1
ATOM 1428 O O . GLY A 1 185 ? -15.740 -17.856 -1.370 1.00 94.31 185 GLY A O 1
ATOM 1429 N N . LYS A 1 186 ? -14.875 -19.205 -2.949 1.00 96.06 186 LYS A N 1
ATOM 1430 C CA . LYS A 1 186 ? -14.394 -20.239 -2.011 1.00 96.06 186 LYS A CA 1
ATOM 1431 C C . LYS A 1 186 ? -13.435 -19.692 -0.953 1.00 96.06 186 LYS A C 1
ATOM 1433 O O . LYS A 1 186 ? -13.439 -20.152 0.189 1.00 96.06 186 LYS A O 1
ATOM 1438 N N . LEU A 1 187 ? -12.593 -18.716 -1.302 1.00 95.56 187 LEU A N 1
ATOM 1439 C CA . LEU A 1 187 ? -11.695 -18.082 -0.336 1.00 95.56 187 LEU A CA 1
ATOM 1440 C C . LEU A 1 187 ? -12.468 -17.231 0.683 1.00 95.56 187 LEU A C 1
ATOM 1442 O O . LEU A 1 187 ? -12.193 -17.331 1.879 1.00 95.56 187 LEU A O 1
ATOM 1446 N N . LYS A 1 188 ? -13.454 -16.445 0.236 1.00 95.38 188 LYS A N 1
ATOM 1447 C CA . LYS A 1 188 ? -14.336 -15.651 1.111 1.00 95.38 188 LYS A CA 1
ATOM 1448 C C . LYS A 1 188 ? -15.155 -16.548 2.049 1.00 95.38 188 LYS A C 1
ATOM 1450 O O . LYS A 1 188 ? -15.224 -16.287 3.251 1.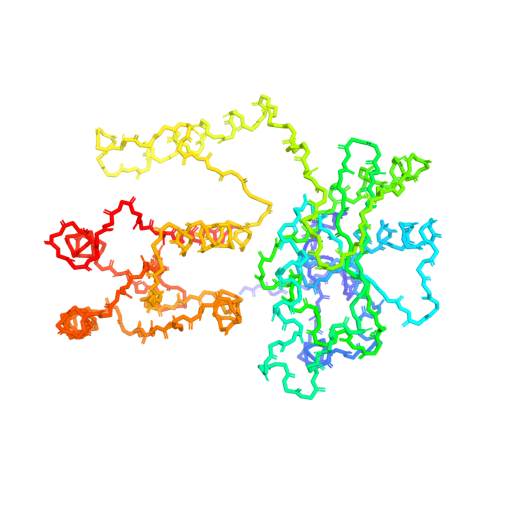00 95.38 188 LYS A O 1
ATOM 1455 N N . GLU A 1 189 ? -15.694 -17.651 1.534 1.00 95.56 189 GLU A N 1
ATOM 1456 C CA . GLU A 1 189 ? -16.370 -18.691 2.326 1.00 95.56 189 GLU A CA 1
ATOM 1457 C C . GLU A 1 189 ? -15.434 -19.317 3.364 1.00 95.56 189 GLU A C 1
ATOM 1459 O O . GLU A 1 189 ? -15.796 -19.472 4.527 1.00 95.56 189 GLU A O 1
ATOM 1464 N N . ARG A 1 190 ? -14.189 -19.629 2.986 1.00 95.50 190 ARG A N 1
ATOM 1465 C CA . ARG A 1 190 ? -13.206 -20.179 3.928 1.00 95.50 190 ARG A CA 1
ATOM 1466 C C . ARG A 1 190 ? -12.853 -19.188 5.037 1.00 95.50 190 ARG A C 1
ATOM 1468 O O . ARG A 1 190 ? -12.756 -19.595 6.192 1.00 95.50 190 ARG A O 1
ATOM 1475 N N . ILE A 1 191 ? -12.644 -17.913 4.704 1.00 94.06 191 ILE A N 1
ATOM 1476 C CA . ILE A 1 191 ? -12.339 -16.860 5.687 1.00 94.06 191 ILE A CA 1
ATOM 1477 C C . ILE A 1 191 ? -13.497 -16.717 6.673 1.00 94.06 191 ILE A C 1
ATOM 1479 O O . ILE A 1 191 ? -13.279 -16.757 7.882 1.00 94.06 191 ILE A O 1
ATOM 1483 N N . THR A 1 192 ? -14.728 -16.622 6.174 1.00 93.62 192 THR A N 1
ATOM 1484 C CA . THR A 1 192 ? -15.907 -16.539 7.045 1.00 93.62 192 THR A CA 1
ATOM 1485 C C . THR A 1 192 ? -16.098 -17.794 7.882 1.00 93.62 192 THR A C 1
ATOM 1487 O O . THR A 1 192 ? -16.264 -17.682 9.092 1.00 93.62 192 THR A O 1
ATOM 1490 N N . GLY A 1 193 ? -15.945 -18.988 7.307 1.00 92.94 193 GLY A N 1
ATOM 1491 C CA . GLY A 1 193 ? -15.972 -20.242 8.064 1.00 92.94 193 GLY A CA 1
ATOM 1492 C C . GLY A 1 193 ? -14.937 -20.288 9.196 1.00 92.94 193 GLY A C 1
ATOM 1493 O O . GLY A 1 193 ? -15.228 -20.792 10.280 1.00 92.94 193 GLY A O 1
ATOM 1494 N N . LEU A 1 194 ? -13.744 -19.716 8.996 1.00 92.19 194 LEU A N 1
ATOM 1495 C CA . LEU A 1 194 ? -12.737 -19.587 10.054 1.00 92.19 194 LEU A CA 1
ATOM 1496 C C . LEU A 1 194 ? -13.145 -18.589 11.144 1.00 92.19 194 LEU A C 1
ATOM 1498 O O . LEU A 1 194 ? -12.889 -18.877 12.310 1.00 92.19 194 LEU A O 1
ATOM 1502 N N . LEU A 1 195 ? -13.780 -17.467 10.790 1.00 88.88 195 LEU A N 1
ATOM 1503 C CA . LEU A 1 195 ? -14.302 -16.497 11.763 1.00 88.88 195 LEU A CA 1
ATOM 1504 C C . LEU A 1 195 ? -15.392 -17.119 12.642 1.00 88.88 195 LEU A C 1
ATOM 1506 O O . LEU A 1 195 ? -15.317 -17.014 13.863 1.00 88.88 195 LEU A O 1
ATOM 1510 N N . HIS A 1 196 ? -16.344 -17.832 12.031 1.00 89.19 196 HIS A N 1
ATOM 1511 C CA . HIS A 1 196 ? -17.389 -18.577 12.744 1.00 89.19 196 HIS A CA 1
ATOM 1512 C C . HIS A 1 196 ? -16.798 -19.645 13.670 1.00 89.19 196 HIS A C 1
ATOM 1514 O O . HIS A 1 196 ? -17.206 -19.767 14.819 1.00 89.19 196 HIS A O 1
ATOM 1520 N N . ARG A 1 197 ? -15.786 -20.389 13.205 1.00 90.62 197 ARG A N 1
ATOM 1521 C CA . ARG A 1 197 ? -15.129 -21.443 13.997 1.00 90.62 197 ARG A CA 1
ATOM 1522 C C . ARG A 1 197 ? -14.289 -20.906 15.161 1.00 90.62 197 ARG A C 1
ATOM 1524 O O . ARG A 1 197 ? -14.176 -21.579 16.179 1.00 90.62 197 ARG A O 1
ATOM 1531 N N . ALA A 1 198 ? -13.604 -19.779 14.970 1.00 88.19 198 ALA A N 1
ATOM 1532 C CA . ALA A 1 198 ? -12.627 -19.259 15.930 1.00 88.19 198 ALA A CA 1
ATOM 1533 C C . ALA A 1 198 ? -13.238 -18.319 16.980 1.00 88.19 198 ALA A C 1
ATOM 1535 O O . ALA A 1 198 ? -12.583 -18.030 17.981 1.00 88.19 198 ALA A O 1
ATOM 1536 N N . ALA A 1 199 ? -14.454 -17.820 16.748 1.00 86.88 199 ALA A N 1
ATOM 1537 C CA . ALA A 1 199 ? -15.151 -16.974 17.703 1.00 86.88 199 ALA A CA 1
ATOM 1538 C C . ALA A 1 199 ? -15.478 -17.737 18.996 1.00 86.88 199 ALA A C 1
ATOM 1540 O O . ALA A 1 199 ? -15.825 -18.915 18.965 1.00 86.88 199 ALA A O 1
ATOM 1541 N N . ILE A 1 200 ? -15.398 -17.034 20.130 1.00 87.69 200 ILE A N 1
ATOM 1542 C CA . ILE A 1 200 ? -15.827 -17.558 21.437 1.00 87.69 200 ILE A CA 1
ATOM 1543 C C . ILE A 1 200 ? -17.334 -17.845 21.414 1.00 87.69 200 ILE A C 1
ATOM 1545 O O . ILE A 1 200 ? -17.759 -18.891 21.896 1.00 87.69 200 ILE A O 1
ATOM 1549 N N . ASP A 1 201 ? -18.101 -16.952 20.778 1.00 87.94 201 ASP A N 1
ATOM 1550 C CA . ASP A 1 201 ? -19.547 -17.063 20.589 1.00 87.94 201 ASP A CA 1
ATOM 1551 C C . ASP A 1 201 ? -19.880 -17.110 19.082 1.00 87.94 201 ASP A C 1
ATOM 1553 O O . ASP A 1 201 ? -20.178 -16.069 18.485 1.00 87.94 201 ASP A O 1
ATOM 1557 N N . PRO A 1 202 ? -19.815 -18.289 18.430 1.00 85.31 202 PRO A N 1
ATOM 1558 C CA . PRO A 1 202 ? -20.089 -18.429 16.996 1.00 85.31 202 PRO A CA 1
ATOM 1559 C C . PRO A 1 202 ? -21.452 -17.866 16.575 1.00 85.31 202 PRO A C 1
ATOM 1561 O O . PRO A 1 202 ? -21.550 -17.202 15.548 1.00 85.31 202 PRO A O 1
ATOM 1564 N N . ASP A 1 203 ? -22.479 -18.033 17.413 1.00 88.12 203 ASP A N 1
ATOM 1565 C CA . ASP A 1 203 ? -23.844 -17.554 17.145 1.00 88.12 203 ASP A CA 1
ATOM 1566 C C . ASP A 1 203 ? -23.953 -16.018 17.068 1.00 88.12 203 ASP A C 1
ATOM 1568 O O . ASP A 1 203 ? -24.939 -15.479 16.563 1.00 88.12 203 ASP A O 1
ATOM 1572 N N . GLN A 1 204 ? -22.946 -15.287 17.566 1.00 86.94 204 GLN A N 1
ATOM 1573 C CA . GLN A 1 204 ? -22.880 -13.823 17.492 1.00 86.94 204 GLN A CA 1
ATOM 1574 C C . GLN A 1 204 ? -22.142 -13.318 16.243 1.00 86.94 204 GLN A C 1
ATOM 1576 O O . GLN A 1 204 ? -22.141 -12.110 15.971 1.00 86.94 204 GLN A O 1
ATOM 1581 N N . VAL A 1 205 ? -21.511 -14.206 15.469 1.00 88.38 205 VAL A N 1
ATOM 1582 C CA . VAL A 1 205 ? -20.809 -13.834 14.238 1.00 88.38 205 VAL A CA 1
ATOM 1583 C C . VAL A 1 205 ? -21.834 -13.589 13.132 1.00 88.38 205 VAL A C 1
ATOM 1585 O O . VAL A 1 205 ? -22.521 -14.493 12.677 1.00 88.38 205 VAL A O 1
ATOM 1588 N N . LYS A 1 206 ? -21.921 -12.338 12.671 1.00 90.31 206 LYS A N 1
ATOM 1589 C CA . LYS A 1 206 ? -22.838 -11.925 11.590 1.00 90.31 206 LYS A CA 1
ATOM 1590 C C . LYS A 1 206 ? -22.166 -11.789 10.224 1.00 90.31 206 LYS A C 1
ATOM 1592 O O . LYS A 1 206 ? -22.851 -11.511 9.251 1.00 90.31 206 LYS A O 1
ATOM 1597 N N . ALA A 1 207 ? -20.842 -11.927 10.169 1.00 90.75 207 ALA A N 1
ATOM 1598 C CA . ALA A 1 207 ? -20.087 -11.764 8.936 1.00 90.75 207 ALA A CA 1
ATOM 1599 C C . ALA A 1 207 ? -20.373 -12.921 7.969 1.00 90.75 207 ALA A C 1
ATOM 1601 O O . ALA A 1 207 ? -20.239 -14.099 8.320 1.00 90.75 207 ALA A O 1
ATOM 1602 N N . GLU A 1 208 ? -20.729 -12.566 6.741 1.00 93.50 208 GLU A N 1
ATOM 1603 C CA . GLU A 1 208 ? -20.983 -13.465 5.621 1.00 93.50 208 GLU A CA 1
ATOM 1604 C C . GLU A 1 208 ? -19.898 -13.310 4.544 1.00 93.50 208 GLU A C 1
ATOM 1606 O O . GLU A 1 208 ? -19.110 -12.364 4.551 1.00 93.50 208 GLU A O 1
ATOM 1611 N N . ALA A 1 209 ? -19.839 -14.235 3.580 1.00 92.69 209 ALA A N 1
ATOM 1612 C CA . ALA A 1 209 ? -18.846 -14.183 2.500 1.00 92.69 209 ALA A CA 1
ATOM 1613 C C . ALA A 1 209 ? -18.890 -12.863 1.705 1.00 92.69 209 ALA A C 1
ATOM 1615 O O . ALA A 1 209 ? -17.852 -12.395 1.238 1.00 92.69 209 ALA A O 1
ATOM 1616 N N . ARG A 1 210 ? -20.068 -12.231 1.598 1.00 93.06 210 ARG A N 1
ATOM 1617 C CA . ARG A 1 210 ? -20.241 -10.909 0.972 1.00 93.06 210 ARG A CA 1
ATOM 1618 C C . ARG A 1 210 ? -19.542 -9.769 1.721 1.00 93.06 210 ARG A C 1
ATOM 1620 O O . ARG A 1 210 ? -19.258 -8.747 1.109 1.00 93.06 210 ARG A O 1
ATOM 1627 N N . ASP A 1 211 ? -19.250 -9.956 3.008 1.00 92.75 211 ASP A N 1
ATOM 1628 C CA . ASP A 1 211 ? -18.591 -8.966 3.866 1.00 92.75 211 ASP A CA 1
ATOM 1629 C C . ASP A 1 211 ? -17.055 -9.107 3.832 1.00 92.75 211 ASP A C 1
ATOM 1631 O O . ASP A 1 211 ? -16.336 -8.365 4.502 1.00 92.75 211 ASP A O 1
ATOM 1635 N N . VAL A 1 212 ? -16.529 -10.065 3.055 1.00 92.75 212 VAL A N 1
ATOM 1636 C CA . VAL A 1 212 ? -15.090 -10.300 2.892 1.00 92.75 212 VAL A CA 1
ATOM 1637 C C . VAL A 1 212 ? -14.603 -9.712 1.572 1.00 92.75 212 VAL A C 1
ATOM 1639 O O . VAL A 1 212 ? -14.986 -10.151 0.486 1.00 92.75 212 VAL A O 1
ATOM 1642 N N . PHE A 1 213 ? -13.673 -8.765 1.668 1.00 91.94 213 PHE A N 1
ATOM 1643 C CA . PHE A 1 213 ? -13.024 -8.121 0.528 1.00 91.94 213 PHE A CA 1
ATOM 1644 C C . PHE A 1 213 ? -11.575 -8.599 0.415 1.00 91.94 213 PHE A C 1
ATOM 1646 O O . PHE A 1 213 ? -10.832 -8.597 1.396 1.00 91.94 213 PHE A O 1
ATOM 1653 N N . LEU A 1 214 ? -11.175 -9.027 -0.783 1.00 91.62 214 LEU A N 1
ATOM 1654 C CA . LEU A 1 214 ? -9.844 -9.571 -1.041 1.00 91.62 214 LEU A CA 1
ATOM 1655 C C . LEU A 1 214 ? -8.956 -8.504 -1.680 1.00 91.62 214 LEU A C 1
ATOM 1657 O O . LEU A 1 214 ? -9.346 -7.853 -2.645 1.00 91.62 214 LEU A O 1
ATOM 1661 N N . TYR A 1 215 ? -7.741 -8.365 -1.157 1.00 89.75 215 TYR A N 1
ATOM 1662 C CA . TYR A 1 215 ? -6.747 -7.408 -1.634 1.00 89.75 215 TYR A CA 1
ATOM 1663 C C . TYR A 1 215 ? -5.405 -8.111 -1.860 1.00 89.75 215 TYR A C 1
ATOM 1665 O O . TYR A 1 215 ? -5.109 -9.093 -1.177 1.00 89.75 215 TYR A O 1
ATOM 1673 N N . PRO A 1 216 ? -4.561 -7.616 -2.785 1.00 86.19 216 PRO A N 1
ATOM 1674 C CA . PRO A 1 216 ? -3.287 -8.259 -3.110 1.00 86.19 216 PRO A CA 1
ATOM 1675 C C . PRO A 1 216 ? -2.287 -8.241 -1.946 1.00 86.19 216 PRO A C 1
ATOM 1677 O O . PRO A 1 216 ? -1.390 -9.079 -1.897 1.00 86.19 216 PRO A O 1
ATOM 1680 N N . THR A 1 217 ? -2.419 -7.285 -1.018 1.00 89.44 217 THR A N 1
ATOM 1681 C CA . THR A 1 217 ? -1.592 -7.177 0.189 1.00 89.44 217 THR A CA 1
ATOM 1682 C C . THR A 1 217 ? -2.409 -6.624 1.360 1.00 89.44 217 THR A C 1
ATOM 1684 O O . THR A 1 217 ? -3.428 -5.961 1.158 1.00 89.44 217 THR A O 1
ATOM 1687 N N . GLY A 1 218 ? -1.929 -6.825 2.593 1.00 90.00 218 GLY A N 1
ATOM 1688 C CA . GLY A 1 218 ? -2.519 -6.185 3.776 1.00 90.00 218 GLY A CA 1
ATOM 1689 C C . GLY A 1 218 ? -2.477 -4.653 3.707 1.00 90.00 218 GLY A C 1
ATOM 1690 O O . GLY A 1 218 ? -3.455 -3.999 4.048 1.00 90.00 218 GLY A O 1
ATOM 1691 N N . MET A 1 219 ? -1.396 -4.066 3.173 1.00 92.56 219 MET A N 1
ATOM 1692 C CA . MET A 1 219 ? -1.327 -2.614 2.958 1.00 92.56 219 MET A CA 1
ATOM 1693 C C . MET A 1 219 ? -2.350 -2.131 1.924 1.00 92.56 219 MET A C 1
ATOM 1695 O O . MET A 1 219 ? -2.940 -1.075 2.127 1.00 92.56 219 MET A O 1
ATOM 1699 N N . ALA A 1 220 ? -2.621 -2.909 0.869 1.00 92.75 220 ALA A N 1
ATOM 1700 C CA . ALA A 1 220 ? -3.651 -2.564 -0.110 1.00 92.75 220 ALA A CA 1
ATOM 1701 C C . ALA A 1 220 ? -5.058 -2.581 0.510 1.00 92.75 220 ALA A C 1
ATOM 1703 O O . ALA A 1 220 ? -5.881 -1.731 0.171 1.00 92.75 220 ALA A O 1
ATOM 1704 N N . ALA A 1 221 ? -5.317 -3.492 1.457 1.00 93.56 221 ALA A N 1
ATOM 1705 C CA . ALA A 1 221 ? -6.556 -3.493 2.233 1.00 93.56 221 ALA A CA 1
ATOM 1706 C C . ALA A 1 221 ? -6.679 -2.232 3.108 1.00 93.56 221 ALA A C 1
ATOM 1708 O O . ALA A 1 221 ? -7.719 -1.577 3.093 1.00 93.56 221 ALA A O 1
ATOM 1709 N N . ILE A 1 222 ? -5.601 -1.841 3.802 1.00 93.69 222 ILE A N 1
ATOM 1710 C CA . ILE A 1 222 ? -5.543 -0.594 4.589 1.00 93.69 222 ILE A CA 1
ATOM 1711 C C . ILE A 1 222 ? -5.767 0.627 3.700 1.00 93.69 222 ILE A C 1
ATOM 1713 O O . ILE A 1 222 ? -6.537 1.511 4.058 1.00 93.69 222 ILE A O 1
ATOM 1717 N N . PHE A 1 223 ? -5.105 0.677 2.544 1.00 94.12 223 PHE A N 1
ATOM 1718 C CA . PHE A 1 223 ? -5.249 1.747 1.562 1.00 94.12 223 PHE A CA 1
ATOM 1719 C C . PHE A 1 223 ? -6.707 1.905 1.115 1.00 94.12 223 PHE A C 1
ATOM 1721 O O . PHE A 1 223 ? -7.247 3.011 1.134 1.00 94.12 223 PHE A O 1
ATOM 1728 N N . ALA A 1 224 ? -7.357 0.800 0.740 1.00 93.44 224 ALA A N 1
ATOM 1729 C CA . ALA A 1 224 ? -8.742 0.819 0.285 1.00 93.44 224 ALA A CA 1
ATOM 1730 C C . ALA A 1 224 ? -9.706 1.232 1.406 1.00 93.44 224 ALA A C 1
ATOM 1732 O O . ALA A 1 224 ? -10.569 2.085 1.186 1.00 93.44 224 ALA A O 1
ATOM 1733 N N . ALA A 1 225 ? -9.524 0.690 2.612 1.00 94.06 225 ALA A N 1
ATOM 1734 C CA . ALA A 1 225 ? -10.327 1.046 3.775 1.00 94.06 225 ALA A CA 1
ATOM 1735 C C . ALA A 1 225 ? -10.153 2.522 4.159 1.00 94.06 225 ALA A C 1
ATOM 1737 O O . ALA A 1 225 ? -11.146 3.220 4.317 1.00 94.06 225 ALA A O 1
ATOM 1738 N N . HIS A 1 226 ? -8.917 3.023 4.230 1.00 94.00 226 HIS A N 1
ATOM 1739 C CA . HIS A 1 226 ? -8.621 4.428 4.517 1.00 94.00 226 HIS A CA 1
ATOM 1740 C C . HIS A 1 226 ? -9.339 5.373 3.550 1.00 94.00 226 HIS A C 1
ATOM 1742 O O . HIS A 1 226 ? -10.033 6.287 3.988 1.00 94.00 226 HIS A O 1
ATOM 1748 N N . ARG A 1 227 ? -9.212 5.129 2.238 1.00 92.88 227 ARG A N 1
ATOM 1749 C CA . ARG A 1 227 ? -9.850 5.971 1.217 1.00 92.88 227 ARG A CA 1
ATOM 1750 C C . ARG A 1 227 ? -11.369 5.935 1.317 1.00 92.88 227 ARG A C 1
ATOM 1752 O O . ARG A 1 227 ? -11.991 6.989 1.328 1.00 92.88 227 ARG A O 1
ATOM 1759 N N . THR A 1 228 ? -11.941 4.741 1.447 1.00 92.69 228 THR A N 1
ATOM 1760 C CA . THR A 1 228 ? -13.398 4.558 1.544 1.00 92.69 228 THR A CA 1
ATOM 1761 C C . THR A 1 228 ? -13.960 5.221 2.802 1.00 92.69 228 THR A C 1
ATOM 1763 O O . THR A 1 228 ? -14.981 5.900 2.744 1.00 92.69 228 THR A O 1
ATOM 1766 N N . LEU A 1 229 ? -13.284 5.063 3.945 1.00 91.69 229 LEU A N 1
ATOM 1767 C CA . LEU A 1 229 ? -13.717 5.632 5.221 1.00 91.69 229 LEU A CA 1
ATOM 1768 C C . LEU A 1 229 ? -13.601 7.156 5.245 1.00 91.69 229 LEU A C 1
ATOM 1770 O O . LEU A 1 229 ? -14.516 7.807 5.738 1.00 91.69 229 LEU A O 1
ATOM 1774 N N . LEU A 1 230 ? -12.528 7.731 4.692 1.00 91.00 230 LEU A N 1
ATOM 1775 C CA . LEU A 1 230 ? -12.390 9.186 4.597 1.00 91.00 230 LEU A CA 1
ATOM 1776 C C . LEU A 1 230 ? -13.373 9.814 3.608 1.00 91.00 230 LEU A C 1
ATOM 1778 O O . LEU A 1 230 ? -13.861 10.909 3.872 1.00 91.00 230 LEU A O 1
ATOM 1782 N N . GLU A 1 231 ? -13.671 9.142 2.494 1.00 91.25 231 GLU A N 1
ATOM 1783 C CA . GLU A 1 231 ? -14.694 9.597 1.546 1.00 91.25 231 GLU A CA 1
ATOM 1784 C C . GLU A 1 231 ? -16.086 9.577 2.188 1.00 91.25 231 GLU A C 1
ATOM 1786 O O . GLU A 1 231 ? -16.849 10.532 2.060 1.00 91.25 231 GLU A O 1
ATOM 1791 N N . TYR A 1 232 ? -16.394 8.516 2.937 1.00 90.69 232 TYR A N 1
ATOM 1792 C CA . TYR A 1 232 ? -17.667 8.376 3.635 1.00 90.69 232 TYR A CA 1
ATOM 1793 C C . TYR A 1 232 ? -17.807 9.329 4.834 1.00 90.69 232 TYR A C 1
ATOM 1795 O O . TYR A 1 232 ? -18.876 9.896 5.067 1.00 90.69 232 TYR A O 1
ATOM 1803 N N . ARG A 1 233 ? -16.738 9.496 5.620 1.00 87.50 233 ARG A N 1
ATOM 1804 C CA . ARG A 1 233 ? -16.711 10.305 6.844 1.00 87.50 233 ARG A CA 1
ATOM 1805 C C . ARG A 1 233 ? -15.358 11.015 6.976 1.00 87.50 233 ARG A C 1
ATOM 1807 O O . ARG A 1 233 ? -14.445 10.471 7.603 1.00 87.50 233 ARG A O 1
ATOM 1814 N N . PRO A 1 234 ? -15.221 12.234 6.434 1.00 91.31 234 PRO A N 1
ATOM 1815 C CA . PRO A 1 234 ? -14.025 13.045 6.628 1.00 91.31 234 PRO A CA 1
ATOM 1816 C C . PRO A 1 234 ? -13.785 13.339 8.112 1.00 91.31 234 PRO A C 1
ATOM 1818 O O . PRO A 1 234 ? -14.727 13.560 8.871 1.00 91.31 234 PRO A O 1
ATOM 1821 N N . GLY A 1 235 ? -12.524 13.355 8.536 1.00 91.44 235 GLY A N 1
ATOM 1822 C CA . GLY A 1 235 ? -12.165 13.588 9.931 1.00 91.44 235 GLY A CA 1
ATOM 1823 C C . GLY A 1 235 ? -10.752 13.120 10.246 1.00 91.44 235 GLY A C 1
ATOM 1824 O O . GLY A 1 235 ? -10.086 12.502 9.414 1.00 91.44 235 GLY A O 1
ATOM 1825 N N . SER A 1 236 ? -10.294 13.411 11.460 1.00 93.69 236 SER A N 1
ATOM 1826 C CA . SER A 1 236 ? -8.988 12.945 11.929 1.00 93.69 236 SER A CA 1
ATOM 1827 C C . SER A 1 236 ? -8.976 11.426 12.121 1.00 93.69 236 SER A C 1
ATOM 1829 O O . SER A 1 236 ? -10.011 10.791 12.341 1.00 93.69 236 SER A O 1
ATOM 1831 N N . ILE A 1 237 ? -7.797 10.822 12.020 1.00 94.31 237 ILE A N 1
ATOM 1832 C CA . ILE A 1 237 ? -7.613 9.376 12.194 1.00 94.31 237 ILE A CA 1
ATOM 1833 C C . ILE A 1 237 ? -6.939 9.122 13.532 1.00 94.31 237 ILE A C 1
ATOM 1835 O O . ILE A 1 237 ? -6.070 9.881 13.950 1.00 94.31 237 ILE A O 1
ATOM 1839 N N . VAL A 1 238 ? -7.299 8.040 14.210 1.00 93.44 238 VAL A N 1
ATOM 1840 C CA . VAL A 1 238 ? -6.669 7.664 15.476 1.00 93.44 238 VAL A CA 1
ATOM 1841 C C . VAL A 1 238 ? -5.886 6.375 15.306 1.00 93.44 238 VAL A C 1
ATOM 1843 O O . VAL A 1 238 ? -6.373 5.421 14.710 1.00 93.44 238 VAL A O 1
ATOM 1846 N N . ILE A 1 239 ? -4.681 6.330 15.865 1.00 92.69 239 ILE A N 1
ATOM 1847 C CA . ILE A 1 239 ? -3.900 5.107 16.046 1.00 92.69 239 ILE A CA 1
ATOM 1848 C C . ILE A 1 239 ? -3.885 4.793 17.540 1.00 92.69 239 ILE A C 1
ATOM 1850 O O . ILE A 1 239 ? -3.368 5.592 18.323 1.00 92.69 239 ILE A O 1
ATOM 1854 N N . LEU A 1 240 ? -4.431 3.641 17.923 1.00 90.25 240 LEU A N 1
ATOM 1855 C CA . LEU A 1 240 ? -4.336 3.094 19.274 1.00 90.25 240 LEU A CA 1
ATOM 1856 C C . LEU A 1 240 ? -3.308 1.968 19.287 1.00 90.25 240 LEU A C 1
ATOM 1858 O O . LEU A 1 240 ? -3.439 0.982 18.560 1.00 90.25 240 LEU A O 1
ATOM 1862 N N . GLY A 1 241 ? -2.293 2.122 20.129 1.00 89.62 241 GLY A N 1
ATOM 1863 C CA . GLY A 1 241 ? -1.185 1.191 20.218 1.00 89.62 241 GLY A CA 1
ATOM 1864 C C . GLY A 1 241 ? -0.140 1.444 19.144 1.00 89.62 241 GLY A C 1
ATOM 1865 O O . GLY A 1 241 ? 0.283 2.580 18.955 1.00 89.62 241 GLY A O 1
ATOM 1866 N N . ILE A 1 242 ? 0.329 0.410 18.456 1.00 88.12 242 ILE A N 1
ATOM 1867 C CA . ILE A 1 242 ? 1.343 0.545 17.403 1.00 88.12 242 ILE A CA 1
ATOM 1868 C C . ILE A 1 242 ? 0.725 0.100 16.085 1.00 88.12 242 ILE A C 1
ATOM 1870 O O . ILE A 1 242 ? 0.120 -0.959 16.015 1.00 88.12 242 ILE A O 1
ATOM 1874 N N . ALA A 1 243 ? 0.881 0.918 15.044 1.00 88.69 243 ALA A N 1
ATOM 1875 C CA . ALA A 1 243 ? 0.564 0.530 13.678 1.00 88.69 243 ALA A CA 1
ATOM 1876 C C . ALA A 1 243 ? 1.850 0.189 12.924 1.00 88.69 243 ALA A C 1
ATOM 1878 O O . ALA A 1 243 ? 2.902 0.800 13.144 1.00 88.69 243 ALA A O 1
ATOM 1879 N N . PHE A 1 244 ? 1.753 -0.733 11.968 1.00 87.88 244 PHE A N 1
ATOM 1880 C CA . PHE A 1 244 ? 2.847 -1.020 11.046 1.00 87.88 244 PHE A CA 1
ATOM 1881 C C . PHE A 1 244 ? 3.377 0.270 10.389 1.00 87.88 244 PHE A C 1
ATOM 1883 O O . PHE A 1 244 ? 2.606 1.075 9.871 1.00 87.88 244 PHE A O 1
ATOM 1890 N N . HIS A 1 245 ? 4.699 0.472 10.384 1.00 88.75 245 HIS A N 1
ATOM 1891 C CA . HIS A 1 245 ? 5.320 1.749 9.990 1.00 88.75 245 HIS A CA 1
ATOM 1892 C C . HIS A 1 245 ? 4.881 2.272 8.607 1.00 88.75 245 HIS A C 1
ATOM 1894 O O . HIS A 1 245 ? 4.710 3.476 8.431 1.00 88.75 245 HIS A O 1
ATOM 1900 N N . SER A 1 246 ? 4.650 1.389 7.626 1.00 91.06 246 SER A N 1
ATOM 1901 C CA . SER A 1 246 ? 4.181 1.803 6.296 1.00 91.06 246 SER A CA 1
ATOM 1902 C C . SER A 1 246 ? 2.768 2.396 6.327 1.00 91.06 246 SER A C 1
ATOM 1904 O O . SER A 1 246 ? 2.474 3.281 5.529 1.00 91.06 246 SER A O 1
ATOM 1906 N N . THR A 1 247 ? 1.918 1.970 7.268 1.00 92.88 247 THR A N 1
ATOM 1907 C CA . THR A 1 247 ? 0.617 2.601 7.533 1.00 92.88 247 THR A CA 1
ATOM 1908 C C . THR A 1 247 ? 0.811 4.032 8.001 1.00 92.88 247 THR A C 1
ATOM 1910 O O . THR A 1 247 ? 0.179 4.931 7.465 1.00 92.88 247 THR A O 1
ATOM 1913 N N . VAL A 1 248 ? 1.732 4.269 8.939 1.00 93.25 248 VAL A N 1
ATOM 1914 C CA . VAL A 1 248 ? 2.026 5.622 9.437 1.00 93.25 248 VAL A CA 1
ATOM 1915 C C . VAL A 1 248 ? 2.546 6.518 8.311 1.00 93.25 248 VAL A C 1
ATOM 1917 O O . VAL A 1 248 ? 2.049 7.627 8.143 1.00 93.25 248 VAL A O 1
ATOM 1920 N N . HIS A 1 249 ? 3.487 6.030 7.495 1.00 92.88 249 HIS A N 1
ATOM 1921 C CA . HIS A 1 249 ? 3.990 6.784 6.341 1.00 92.88 249 HIS A CA 1
ATOM 1922 C C . HIS A 1 249 ? 2.906 7.098 5.312 1.00 92.88 249 HIS A C 1
ATOM 1924 O O . HIS A 1 249 ? 2.909 8.186 4.748 1.00 92.88 249 HIS A O 1
ATOM 1930 N N . TYR A 1 250 ? 1.984 6.164 5.069 1.00 93.81 250 TYR A N 1
ATOM 1931 C CA . TYR A 1 250 ? 0.855 6.418 4.184 1.00 93.81 250 TYR A CA 1
ATOM 1932 C C . TYR A 1 250 ? -0.064 7.503 4.762 1.00 93.81 250 TYR A C 1
ATOM 1934 O O . TYR A 1 250 ? -0.306 8.501 4.093 1.00 93.81 250 TYR A O 1
ATOM 1942 N N . LEU A 1 251 ? -0.472 7.372 6.031 1.00 93.75 251 LEU A N 1
ATOM 1943 C CA . LEU A 1 251 ? -1.346 8.338 6.704 1.00 93.75 251 LEU A CA 1
ATOM 1944 C C . LEU A 1 251 ? -0.765 9.754 6.741 1.00 93.75 251 LEU A C 1
ATOM 1946 O O . LEU A 1 251 ? -1.522 10.712 6.604 1.00 93.75 251 LEU A O 1
ATOM 1950 N N . GLN A 1 252 ? 0.553 9.890 6.910 1.00 91.12 252 GLN A N 1
ATOM 1951 C CA . GLN A 1 252 ? 1.244 11.182 6.878 1.00 91.12 252 GLN A CA 1
ATOM 1952 C C . GLN A 1 252 ? 1.012 11.946 5.572 1.00 91.12 252 GLN A C 1
ATOM 1954 O O . GLN A 1 252 ? 0.967 13.171 5.601 1.00 91.12 252 GLN A O 1
ATOM 1959 N N . ASP A 1 253 ? 0.877 11.239 4.452 1.00 89.69 253 ASP A N 1
ATOM 1960 C CA . ASP A 1 253 ? 0.698 11.851 3.137 1.00 89.69 253 ASP A CA 1
ATOM 1961 C C . ASP A 1 253 ? -0.785 11.883 2.713 1.00 89.69 253 ASP A C 1
ATOM 1963 O O . ASP A 1 253 ? -1.173 12.711 1.892 1.00 89.69 253 ASP A O 1
ATOM 1967 N N . SER A 1 254 ? -1.622 10.983 3.248 1.00 91.69 254 SER A N 1
ATOM 1968 C CA . SER A 1 254 ? -2.985 10.745 2.754 1.00 91.69 254 SER A CA 1
ATOM 1969 C C . SER A 1 254 ? -4.114 11.211 3.675 1.00 91.69 254 SER A C 1
ATOM 1971 O O . SER A 1 254 ? -5.272 11.079 3.291 1.00 91.69 254 SER A O 1
ATOM 1973 N N . SER A 1 255 ? -3.813 11.748 4.865 1.00 93.81 255 SER A N 1
ATOM 1974 C CA . SER A 1 255 ? -4.821 12.146 5.867 1.00 93.81 255 SER A CA 1
ATOM 1975 C C . SER A 1 255 ? -4.931 13.673 5.968 1.00 93.81 255 SER A C 1
ATOM 1977 O O . SER A 1 255 ? -4.140 14.279 6.694 1.00 93.81 255 SER A O 1
ATOM 1979 N N . PRO A 1 256 ? -5.903 14.330 5.304 1.00 92.38 256 PRO A N 1
ATOM 1980 C CA . PRO A 1 256 ? -5.964 15.794 5.252 1.00 92.38 256 PRO A CA 1
ATOM 1981 C C . PRO A 1 256 ? -6.156 16.452 6.624 1.00 92.38 256 PRO A C 1
ATOM 1983 O O . PRO A 1 256 ? -5.609 17.519 6.883 1.00 92.38 256 PRO A O 1
ATOM 1986 N N . GLN A 1 257 ? -6.905 15.804 7.523 1.00 92.81 257 GLN A N 1
ATOM 1987 C CA . GLN A 1 257 ? -7.117 16.249 8.906 1.00 92.81 257 GLN A CA 1
ATOM 1988 C C . GLN A 1 257 ? -6.064 15.693 9.886 1.00 92.81 257 GLN A C 1
ATOM 1990 O O . GLN A 1 257 ? -6.185 15.871 11.098 1.00 92.81 257 GLN A O 1
ATOM 1995 N N . GLY A 1 258 ? -5.030 15.019 9.375 1.00 93.88 258 GLY A N 1
ATOM 1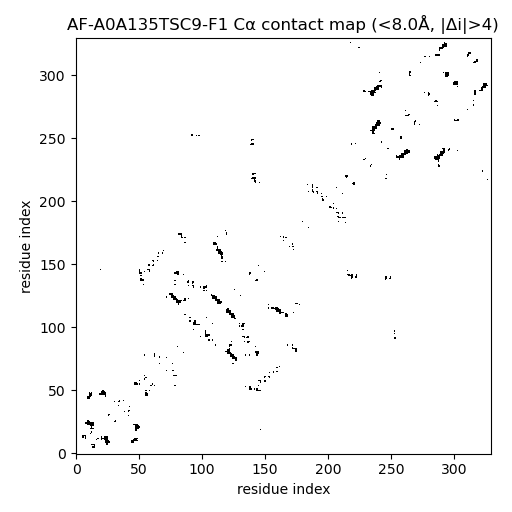996 C CA . GLY A 1 258 ? -3.979 14.390 10.167 1.00 93.88 258 GLY A CA 1
ATOM 1997 C C . GLY A 1 258 ? -4.436 13.156 10.949 1.00 93.88 258 GLY A C 1
ATOM 1998 O O . GLY A 1 258 ? -5.546 12.641 10.787 1.00 93.88 258 GLY A O 1
ATOM 1999 N N . TYR A 1 259 ? -3.544 12.668 11.811 1.00 94.62 259 TYR A N 1
ATOM 2000 C CA . TYR A 1 259 ? -3.825 11.566 12.725 1.00 94.62 259 TYR A CA 1
ATOM 2001 C C . TYR A 1 259 ? -3.318 11.859 14.143 1.00 94.62 259 TYR A C 1
ATOM 2003 O O . TYR A 1 259 ? -2.326 12.566 14.333 1.00 94.62 259 TYR A O 1
ATOM 2011 N N . LYS A 1 260 ? -3.980 11.277 15.146 1.00 95.06 260 LYS A N 1
ATOM 2012 C CA . LYS A 1 260 ? -3.580 11.284 16.555 1.00 95.06 260 LYS A CA 1
ATOM 2013 C C . LYS A 1 260 ? -3.134 9.884 16.966 1.00 95.06 260 LYS A C 1
ATOM 2015 O O . LYS A 1 260 ? -3.808 8.900 16.684 1.00 95.06 260 LYS A O 1
ATOM 2020 N N . HIS A 1 261 ? -1.997 9.790 17.644 1.00 94.19 261 HIS A N 1
ATOM 2021 C CA . HIS A 1 261 ? -1.445 8.523 18.120 1.00 94.19 261 HIS A CA 1
ATOM 2022 C C . HIS A 1 261 ? -1.500 8.443 19.647 1.00 94.19 261 HIS A C 1
ATOM 2024 O O . HIS A 1 261 ? -1.005 9.343 20.328 1.00 94.19 261 HIS A O 1
ATOM 2030 N N . PHE A 1 262 ? -2.078 7.358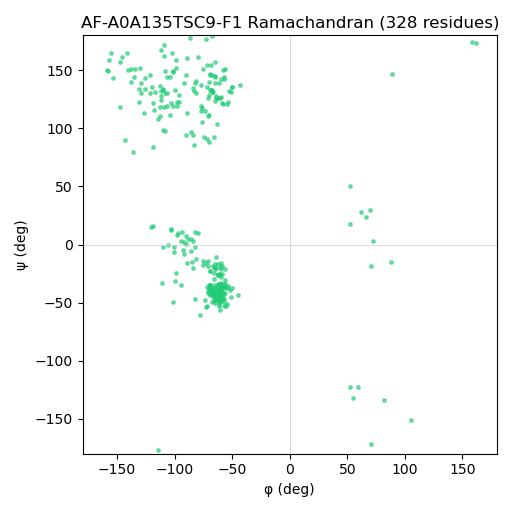 20.164 1.00 92.25 262 PHE A N 1
ATOM 2031 C CA . PHE A 1 262 ? -2.045 6.967 21.571 1.00 92.25 262 PHE A CA 1
ATOM 2032 C C . PHE A 1 262 ? -1.254 5.665 21.691 1.00 92.25 262 PHE A C 1
ATOM 2034 O 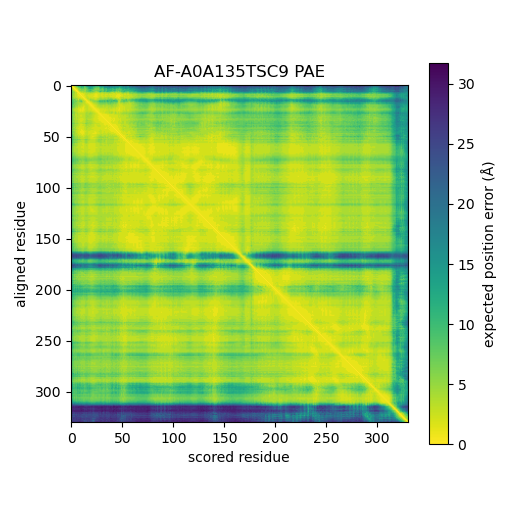O . PHE A 1 262 ? -1.709 4.615 21.249 1.00 92.25 262 PHE A O 1
ATOM 2041 N N . GLY A 1 263 ? -0.043 5.736 22.247 1.00 88.56 263 GLY A N 1
ATOM 2042 C CA . GLY A 1 263 ? 0.844 4.575 22.371 1.00 88.56 263 GLY A CA 1
ATOM 2043 C C . GLY A 1 263 ? 0.388 3.562 23.430 1.00 88.56 263 GLY A C 1
ATOM 2044 O O . GLY A 1 263 ? 0.279 2.377 23.116 1.00 88.56 263 GLY A O 1
ATOM 2045 N N . PRO A 1 264 ? 0.128 3.984 24.681 1.00 89.00 264 PRO A N 1
ATOM 2046 C CA . PRO A 1 264 ? -0.392 3.091 25.711 1.00 89.00 264 PRO A CA 1
ATOM 2047 C C . PRO A 1 264 ? -1.827 2.650 25.402 1.00 89.00 264 PRO A C 1
ATOM 2049 O O . PRO A 1 264 ? -2.685 3.474 25.099 1.00 89.00 264 PRO A O 1
ATOM 2052 N N . VAL A 1 265 ? -2.088 1.348 25.522 1.00 87.88 265 VAL A N 1
ATOM 2053 C CA . VAL A 1 265 ? -3.428 0.742 25.368 1.00 87.88 265 VAL A CA 1
ATOM 2054 C C . VAL A 1 265 ? -3.902 0.050 26.648 1.00 87.88 265 VAL A C 1
ATOM 2056 O O . VAL A 1 265 ? -4.828 -0.758 26.623 1.00 87.88 265 VAL A O 1
ATOM 2059 N N . ASP A 1 266 ? -3.246 0.349 27.771 1.00 89.75 266 ASP A N 1
ATOM 2060 C CA . ASP A 1 266 ? -3.727 -0.029 29.094 1.00 89.75 266 ASP A CA 1
ATOM 2061 C C . ASP A 1 266 ? -4.935 0.833 29.497 1.00 89.75 266 ASP A C 1
ATOM 2063 O O . ASP A 1 266 ? -5.350 1.744 28.778 1.00 89.75 266 ASP A O 1
ATOM 2067 N N . LYS A 1 267 ? -5.521 0.547 30.665 1.00 91.12 267 LYS A N 1
ATOM 2068 C CA . LYS A 1 267 ? -6.711 1.263 31.141 1.00 91.12 267 LYS A CA 1
ATOM 2069 C C . LYS A 1 267 ? -6.525 2.784 31.096 1.00 91.12 267 LYS A C 1
ATOM 2071 O O . LYS A 1 267 ? -7.407 3.474 30.599 1.00 91.12 267 LYS A O 1
ATOM 2076 N N . LYS A 1 268 ? -5.375 3.277 31.566 1.00 92.50 268 LYS A N 1
ATOM 2077 C CA . LYS A 1 268 ? -5.068 4.708 31.614 1.00 92.50 268 LYS A CA 1
ATOM 2078 C C . LYS A 1 268 ? -4.935 5.303 30.210 1.00 92.50 268 LYS A C 1
ATOM 2080 O O . LYS A 1 268 ? -5.494 6.363 29.955 1.00 92.50 268 LYS A O 1
ATOM 2085 N N . GLY A 1 269 ? -4.242 4.622 29.297 1.00 91.69 269 GLY A N 1
ATOM 2086 C CA . GLY A 1 269 ? -4.124 5.057 27.905 1.00 91.69 269 GLY A CA 1
ATOM 2087 C C . GLY A 1 269 ? -5.479 5.172 27.205 1.00 91.69 269 GLY A C 1
ATOM 2088 O O . GLY A 1 269 ? -5.716 6.129 26.470 1.00 91.69 269 GLY A O 1
ATOM 2089 N N . VAL A 1 270 ? -6.404 4.248 27.488 1.00 90.81 270 VAL A N 1
ATOM 2090 C CA . VAL A 1 270 ? -7.775 4.328 26.961 1.00 90.81 270 VAL A CA 1
ATOM 2091 C C . VAL A 1 270 ? -8.579 5.454 27.629 1.00 90.81 270 VAL A C 1
ATOM 2093 O O . VAL A 1 270 ? -9.316 6.140 26.929 1.00 90.81 270 VAL A O 1
ATOM 2096 N N . ASP A 1 271 ? -8.401 5.717 28.931 1.00 93.06 271 ASP A N 1
ATOM 2097 C CA . ASP A 1 271 ? -9.025 6.871 29.613 1.00 93.06 271 ASP A CA 1
ATOM 2098 C C . ASP A 1 271 ? -8.584 8.214 28.980 1.00 93.06 271 ASP A C 1
ATOM 2100 O O . ASP A 1 271 ? -9.393 9.127 28.783 1.00 93.06 271 ASP A O 1
ATOM 2104 N N . GLU A 1 272 ? -7.298 8.336 28.627 1.00 94.44 272 GLU A N 1
ATOM 2105 C CA . GLU A 1 272 ? -6.741 9.513 27.942 1.00 94.44 272 GLU A CA 1
ATOM 2106 C C . GLU A 1 272 ? -7.301 9.669 26.519 1.00 94.44 272 GLU A C 1
ATOM 2108 O O . GLU A 1 272 ? -7.600 10.786 26.087 1.00 94.44 272 GLU A O 1
ATOM 2113 N N . PHE A 1 273 ? -7.472 8.557 25.799 1.00 92.38 273 PHE A N 1
ATOM 2114 C CA . PHE A 1 273 ? -8.114 8.541 24.486 1.00 92.38 273 PHE A CA 1
ATOM 2115 C C . PHE A 1 273 ? -9.577 8.999 24.551 1.00 92.38 273 PHE A C 1
ATOM 2117 O O . PHE A 1 273 ? -9.972 9.856 23.761 1.00 92.38 273 PHE A O 1
ATOM 2124 N N . GLU A 1 274 ? -10.360 8.490 25.504 1.00 91.75 274 GLU A N 1
ATOM 2125 C CA . GLU A 1 274 ? -11.761 8.892 25.707 1.00 91.75 274 GLU A CA 1
ATOM 2126 C C . GLU A 1 274 ? -11.884 10.383 26.021 1.00 91.75 274 GLU A C 1
ATOM 2128 O O . GLU A 1 274 ? -12.631 11.100 25.359 1.00 91.75 274 GLU A O 1
ATOM 2133 N N . SER A 1 275 ? -11.062 10.876 26.949 1.00 93.06 275 SER A N 1
ATOM 2134 C CA . SER A 1 275 ? -11.042 12.300 27.309 1.00 93.06 275 SER A CA 1
ATOM 2135 C C . SER A 1 275 ? -10.705 13.194 26.108 1.00 93.06 275 SER A C 1
ATOM 2137 O O . SER A 1 275 ? -11.215 14.308 25.978 1.00 93.06 275 SER A O 1
ATOM 2139 N N . TRP A 1 276 ? -9.831 12.720 25.214 1.00 94.50 276 TRP A N 1
ATOM 2140 C CA . TRP A 1 276 ? -9.510 13.432 23.980 1.00 94.50 276 TRP A CA 1
ATOM 2141 C C . TRP A 1 276 ? -10.668 13.404 22.974 1.00 94.50 276 TRP A C 1
ATOM 2143 O O . TRP A 1 276 ? -10.941 14.438 22.368 1.00 94.50 276 TRP A O 1
ATOM 2153 N N . LEU A 1 277 ? -11.375 12.277 22.825 1.00 90.88 277 LEU A N 1
ATOM 2154 C CA . LEU A 1 277 ? -12.569 12.198 21.974 1.00 90.88 277 LEU A CA 1
ATOM 2155 C C . LEU A 1 277 ? -13.640 13.205 22.405 1.00 90.88 277 LEU A C 1
ATOM 2157 O O . LEU A 1 277 ? -14.177 13.915 21.555 1.00 90.88 277 LEU A O 1
ATOM 2161 N N . ASP A 1 278 ? -13.901 13.319 23.709 1.00 89.94 278 ASP A N 1
ATOM 2162 C CA . ASP A 1 278 ? -14.859 14.290 24.253 1.00 89.94 278 ASP A CA 1
ATOM 2163 C C . ASP A 1 278 ? -14.458 15.733 23.914 1.00 89.94 278 ASP A C 1
ATOM 2165 O O . ASP A 1 278 ? -15.296 16.558 23.539 1.00 89.94 278 ASP A O 1
ATOM 2169 N N . ALA A 1 279 ? -13.160 16.042 23.989 1.00 92.00 279 ALA A N 1
ATOM 2170 C CA . ALA A 1 279 ? -12.632 17.360 23.650 1.00 92.00 279 ALA A CA 1
ATOM 2171 C C . ALA A 1 279 ? -12.725 17.676 22.144 1.00 92.00 279 ALA A C 1
ATOM 2173 O O . ALA A 1 279 ? -13.033 18.817 21.776 1.00 92.00 279 ALA A O 1
ATOM 2174 N N . GLU A 1 280 ? -12.478 16.695 21.268 1.00 90.75 280 GLU A N 1
ATOM 2175 C CA . GLU A 1 280 ? -12.691 16.839 19.820 1.00 90.75 280 GLU A CA 1
ATOM 2176 C C . GLU A 1 280 ? -14.168 17.110 19.514 1.00 90.75 280 GLU A C 1
ATOM 2178 O O . GLU A 1 280 ? -14.482 18.076 18.813 1.00 90.75 280 GLU A O 1
ATOM 2183 N N . ALA A 1 281 ? -15.074 16.347 20.133 1.00 87.25 281 ALA A N 1
ATOM 2184 C CA . ALA A 1 281 ? -16.520 16.503 19.983 1.00 87.25 281 ALA A CA 1
ATOM 2185 C C . ALA A 1 281 ? -17.014 17.879 20.422 1.00 87.25 281 ALA A C 1
ATOM 2187 O O . ALA A 1 281 ? -17.730 18.556 19.682 1.00 87.25 281 ALA A O 1
ATOM 2188 N N . ALA A 1 282 ? -16.595 18.314 21.614 1.00 90.69 282 ALA A N 1
ATOM 2189 C CA . ALA A 1 282 ? -16.934 19.623 22.162 1.00 90.69 282 ALA A CA 1
ATOM 2190 C C . ALA A 1 282 ? -16.411 20.766 21.279 1.00 90.69 282 ALA A C 1
ATOM 2192 O O . ALA A 1 282 ? -16.980 21.856 21.269 1.00 90.69 282 ALA A O 1
ATOM 2193 N N . SER A 1 283 ? -15.348 20.509 20.511 1.00 92.25 283 SER A N 1
ATOM 2194 C CA . SER A 1 283 ? -14.777 21.455 19.553 1.00 92.25 283 SER A CA 1
ATOM 2195 C C . SER A 1 283 ? -15.349 21.334 18.133 1.00 92.25 283 SER A C 1
ATOM 2197 O O . SER A 1 283 ? -14.863 22.022 17.235 1.00 92.25 283 SER A O 1
ATOM 2199 N N . GLY A 1 284 ? -16.322 20.447 17.897 1.00 89.69 284 GLY A N 1
ATOM 2200 C CA . GLY A 1 284 ? -16.891 20.194 16.570 1.00 89.69 284 GLY A CA 1
ATOM 2201 C C . GLY A 1 284 ? -15.911 19.567 15.571 1.00 89.69 284 GLY A C 1
ATOM 2202 O O . GLY A 1 284 ? -16.086 19.738 14.366 1.00 89.69 284 GLY A O 1
ATOM 2203 N N . ARG A 1 285 ? -14.860 18.885 16.048 1.00 89.81 285 ARG A N 1
ATOM 2204 C CA . ARG A 1 285 ? -13.905 18.158 15.202 1.00 89.81 285 ARG A CA 1
ATOM 2205 C C . ARG A 1 285 ? -14.293 16.688 15.132 1.00 89.81 285 ARG A C 1
ATOM 2207 O O . ARG A 1 285 ? -14.378 16.005 16.147 1.00 89.81 285 ARG A O 1
ATOM 2214 N N . ASP A 1 286 ? -14.514 16.205 13.916 1.00 87.62 286 ASP A N 1
ATOM 2215 C CA . ASP A 1 286 ? -14.856 14.808 13.682 1.00 87.62 286 ASP A CA 1
ATOM 2216 C C . ASP A 1 286 ? -13.614 13.906 13.668 1.00 87.62 286 ASP A C 1
ATOM 2218 O O . ASP A 1 286 ? -12.572 14.219 13.078 1.00 87.62 286 ASP A O 1
ATOM 2222 N N . VAL A 1 287 ? -13.773 12.725 14.261 1.00 89.94 287 VAL A N 1
ATOM 2223 C CA . VAL A 1 287 ? -12.895 11.572 14.051 1.00 89.94 287 VAL A CA 1
ATOM 2224 C C . VAL A 1 287 ? -13.528 10.682 12.982 1.00 89.94 287 VAL A C 1
ATOM 2226 O O . VAL A 1 287 ? -14.713 10.332 13.062 1.00 89.94 287 VAL A O 1
ATOM 2229 N N . SER A 1 288 ? -12.736 10.333 11.969 1.00 91.06 288 SER A N 1
ATOM 2230 C CA . SER A 1 288 ? -13.142 9.443 10.883 1.00 91.06 288 SER A CA 1
ATOM 2231 C C . SER A 1 288 ? -13.108 7.994 11.349 1.00 91.06 288 SER A C 1
ATOM 2233 O O . SER A 1 288 ? -14.143 7.330 11.387 1.00 91.06 288 SER A O 1
ATOM 2235 N N . TYR A 1 289 ? -11.925 7.515 11.753 1.00 90.69 289 TYR A N 1
ATOM 2236 C CA . TYR A 1 289 ? -11.755 6.140 12.189 1.00 90.69 289 TYR A CA 1
ATOM 2237 C C . TYR A 1 289 ? -10.587 5.888 13.136 1.00 90.69 289 TYR A C 1
ATOM 2239 O O . TYR A 1 289 ? -9.667 6.693 13.258 1.00 90.69 289 TYR A O 1
ATOM 2247 N N . VAL A 1 290 ? -10.627 4.716 13.775 1.00 90.88 290 VAL A N 1
ATOM 2248 C CA . VAL A 1 290 ? -9.595 4.212 14.679 1.00 90.88 290 VAL A CA 1
ATOM 2249 C C . VAL A 1 290 ? -8.899 3.009 14.045 1.00 90.88 290 VAL A C 1
ATOM 2251 O O . VAL A 1 290 ? -9.555 2.084 13.566 1.00 90.88 290 VAL A O 1
ATOM 2254 N N . ILE A 1 291 ? -7.571 3.024 14.068 1.00 90.62 291 ILE A N 1
ATOM 2255 C CA . ILE A 1 291 ? -6.698 1.887 13.794 1.00 90.62 291 ILE A CA 1
ATOM 2256 C C . ILE A 1 291 ? -6.276 1.301 15.131 1.00 90.62 291 ILE A C 1
ATOM 2258 O O . ILE A 1 291 ? -5.665 1.994 15.943 1.00 90.62 291 ILE A O 1
ATOM 2262 N N . ALA A 1 292 ? -6.566 0.021 15.330 1.00 87.56 292 ALA A N 1
ATOM 2263 C CA . ALA A 1 292 ? -6.090 -0.739 16.473 1.00 87.56 292 ALA A CA 1
ATOM 2264 C C . ALA A 1 292 ? -5.445 -2.040 15.985 1.00 87.56 292 ALA A C 1
ATOM 2266 O O . ALA A 1 292 ? -6.039 -2.776 15.191 1.00 87.56 292 ALA A O 1
ATOM 2267 N N . GLU A 1 293 ? -4.235 -2.317 16.464 1.00 81.25 293 GLU A N 1
ATOM 2268 C CA . GLU A 1 293 ? -3.584 -3.615 16.295 1.00 81.25 293 GLU A CA 1
ATOM 2269 C C . GLU A 1 293 ? -3.916 -4.502 17.503 1.00 81.25 293 GLU A C 1
ATOM 2271 O O . GLU A 1 293 ? -3.969 -4.025 18.641 1.00 81.25 293 GLU A O 1
ATOM 2276 N N . PHE A 1 294 ? -4.194 -5.786 17.271 1.00 81.12 294 PHE A N 1
ATOM 2277 C CA . PHE A 1 294 ? -4.551 -6.717 18.340 1.00 81.12 294 PHE A CA 1
ATOM 2278 C C . PHE A 1 294 ? -4.051 -8.143 18.048 1.00 81.12 294 PHE A C 1
ATOM 2280 O O . PHE A 1 294 ? -4.517 -8.754 17.083 1.00 81.12 294 PHE A O 1
ATOM 2287 N N . PRO A 1 295 ? -3.164 -8.704 18.896 1.00 84.19 295 PRO A N 1
ATOM 2288 C CA . PRO A 1 295 ? -2.365 -8.001 19.906 1.00 84.19 295 PRO A CA 1
ATOM 2289 C C . PRO A 1 295 ? -1.372 -7.030 19.244 1.00 84.19 295 PRO A C 1
ATOM 2291 O O . PRO A 1 295 ? -1.001 -7.203 18.089 1.00 84.19 295 PRO A O 1
ATOM 2294 N N . ASN A 1 296 ? -0.923 -6.011 19.974 1.00 78.38 296 ASN A N 1
ATOM 2295 C CA . ASN A 1 296 ? -0.009 -4.995 19.443 1.00 78.38 296 ASN A CA 1
ATOM 2296 C C . ASN A 1 296 ? 1.403 -5.550 19.224 1.00 78.38 296 ASN A C 1
ATOM 2298 O O . ASN A 1 296 ? 2.024 -6.010 20.176 1.00 78.38 296 ASN A O 1
ATOM 2302 N N . ASN A 1 297 ? 1.979 -5.428 18.032 1.00 78.25 297 ASN A N 1
ATOM 2303 C CA . ASN A 1 297 ? 3.401 -5.692 17.803 1.00 78.25 297 ASN A CA 1
ATOM 2304 C C . ASN A 1 297 ? 4.263 -4.450 18.138 1.00 78.25 297 ASN A C 1
ATOM 2306 O O . ASN A 1 297 ? 3.920 -3.350 17.706 1.00 78.25 297 ASN A O 1
ATOM 2310 N N . PRO A 1 298 ? 5.398 -4.558 18.862 1.00 78.88 298 PRO A N 1
ATOM 2311 C CA . PRO A 1 298 ? 5.981 -5.754 19.485 1.00 78.88 298 PRO A CA 1
ATOM 2312 C C . PRO A 1 298 ? 5.590 -5.955 20.954 1.00 78.88 298 PRO A C 1
ATOM 2314 O O . PRO A 1 298 ? 6.089 -6.873 21.597 1.00 78.88 298 PRO A O 1
ATOM 2317 N N . LEU A 1 299 ? 4.739 -5.090 21.511 1.00 81.38 299 LEU A N 1
ATOM 2318 C CA . LEU A 1 299 ? 4.464 -5.047 22.953 1.00 81.38 299 LEU A CA 1
ATOM 2319 C C . LEU A 1 299 ? 3.565 -6.189 23.455 1.00 81.38 299 LEU A C 1
ATOM 2321 O O . LEU A 1 299 ? 3.441 -6.380 24.660 1.00 81.38 299 LEU A O 1
ATOM 2325 N N . LEU A 1 300 ? 2.903 -6.905 22.544 1.00 84.44 300 LEU A N 1
ATOM 2326 C CA . LEU A 1 300 ? 1.870 -7.920 22.775 1.00 84.44 300 LEU A CA 1
ATOM 2327 C C . LEU A 1 300 ? 0.714 -7.445 23.672 1.00 84.44 300 LEU A C 1
ATOM 2329 O O . LEU A 1 300 ? -0.067 -8.247 24.184 1.00 84.44 300 LEU A O 1
ATOM 2333 N N . ALA A 1 301 ? 0.570 -6.128 23.828 1.00 84.38 301 ALA A N 1
ATOM 2334 C CA . ALA A 1 301 ? -0.513 -5.526 24.581 1.00 84.38 301 ALA A CA 1
ATOM 2335 C C . ALA A 1 301 ? -1.838 -5.727 23.836 1.00 84.38 301 ALA A C 1
ATOM 2337 O O . ALA A 1 301 ? -1.944 -5.498 22.627 1.00 84.38 301 ALA A O 1
ATOM 2338 N N . SER A 1 302 ? -2.852 -6.161 24.573 1.00 86.69 302 SER A N 1
ATOM 2339 C CA . SER A 1 302 ? -4.195 -6.403 24.058 1.00 86.69 302 SER A CA 1
ATOM 2340 C C . SER A 1 302 ? -5.094 -5.257 24.497 1.00 86.69 302 SER A C 1
ATOM 2342 O O . SER A 1 302 ? -5.355 -5.104 25.687 1.00 86.69 302 SER A O 1
ATOM 2344 N N . ILE A 1 303 ? -5.529 -4.436 23.541 1.00 87.25 303 ILE A N 1
ATOM 2345 C CA . ILE A 1 303 ? -6.482 -3.359 23.811 1.00 87.25 303 ILE A CA 1
ATOM 2346 C C . ILE A 1 303 ? -7.834 -3.945 24.246 1.00 87.25 303 ILE A C 1
ATOM 2348 O O . ILE A 1 303 ? -8.244 -4.995 23.748 1.00 87.25 303 ILE A O 1
ATOM 2352 N N . ASP A 1 304 ? -8.541 -3.277 25.161 1.00 88.75 304 ASP A N 1
ATOM 2353 C CA . ASP A 1 304 ? -9.895 -3.679 25.563 1.00 88.75 304 ASP A CA 1
ATOM 2354 C C . ASP A 1 304 ? -10.893 -3.416 24.424 1.00 88.75 304 ASP A C 1
ATOM 2356 O O . ASP A 1 304 ? -11.517 -2.357 24.323 1.00 88.75 304 ASP A O 1
ATOM 2360 N N . ILE A 1 305 ? -11.038 -4.406 23.544 1.00 85.38 305 ILE A N 1
ATOM 2361 C CA . ILE A 1 305 ? -11.908 -4.339 22.368 1.00 85.38 305 ILE A CA 1
ATOM 2362 C C . ILE A 1 305 ? -13.376 -4.089 22.749 1.00 85.38 305 ILE A C 1
ATOM 2364 O O . ILE A 1 305 ? -14.085 -3.406 22.009 1.00 85.38 305 ILE A O 1
ATOM 2368 N N . ASN A 1 306 ? -13.840 -4.593 23.897 1.00 85.62 306 ASN A N 1
ATOM 2369 C CA . ASN A 1 306 ? -15.219 -4.383 24.341 1.00 85.62 306 ASN A CA 1
ATOM 2370 C C . ASN A 1 306 ? -15.458 -2.923 24.715 1.00 85.62 306 ASN A C 1
ATOM 2372 O O . ASN A 1 306 ? -16.495 -2.357 24.364 1.00 85.62 306 ASN A O 1
ATOM 2376 N N . ARG A 1 307 ? -14.487 -2.303 25.393 1.00 88.00 307 ARG A N 1
ATOM 2377 C CA . ARG A 1 307 ? -14.524 -0.877 25.715 1.00 88.00 307 ARG A CA 1
ATOM 2378 C C . ARG A 1 307 ? -14.500 -0.019 24.452 1.00 88.00 307 ARG A C 1
ATOM 2380 O O . ARG A 1 307 ? -15.375 0.824 24.290 1.00 88.00 307 ARG A O 1
ATOM 2387 N N . ILE A 1 308 ? -13.597 -0.304 23.508 1.00 86.00 308 ILE A N 1
ATOM 2388 C CA . ILE A 1 308 ? -13.548 0.420 22.225 1.00 86.00 308 ILE A CA 1
ATOM 2389 C C . ILE A 1 308 ? -14.859 0.267 21.443 1.00 86.00 308 ILE A C 1
ATOM 2391 O O . ILE A 1 308 ? -15.389 1.250 20.934 1.00 86.00 308 ILE A O 1
ATOM 2395 N N . ARG A 1 309 ? -15.439 -0.939 21.395 1.00 82.25 309 ARG A N 1
ATOM 2396 C CA . ARG A 1 309 ? -16.731 -1.173 20.733 1.00 82.25 309 ARG A CA 1
ATOM 2397 C C . ARG A 1 309 ? -17.856 -0.328 21.335 1.00 82.25 309 ARG A C 1
ATOM 2399 O O . ARG A 1 309 ? -18.683 0.180 20.580 1.00 82.25 309 ARG A O 1
ATOM 2406 N N . LYS A 1 310 ? -17.899 -0.181 22.664 1.00 84.00 310 LYS A N 1
ATOM 2407 C CA . LYS A 1 310 ? -18.892 0.669 23.342 1.00 84.00 310 LYS A CA 1
ATOM 2408 C C . LYS A 1 310 ? -18.725 2.134 22.966 1.00 84.00 310 LYS A C 1
ATOM 2410 O O . LYS A 1 310 ? -19.702 2.742 22.565 1.00 84.00 310 LYS A O 1
ATOM 2415 N N . LEU A 1 311 ? -17.500 2.663 22.970 1.00 77.94 311 LEU A N 1
ATOM 2416 C CA . LEU A 1 311 ? -17.238 4.047 22.542 1.00 77.94 311 LEU A CA 1
ATOM 2417 C C . LEU A 1 311 ? -17.731 4.317 21.121 1.00 77.94 311 LEU A C 1
ATOM 2419 O O . LEU A 1 311 ? -18.359 5.332 20.854 1.00 77.94 311 LEU A O 1
ATOM 2423 N N . VAL A 1 312 ? -17.506 3.357 20.229 1.00 68.25 312 VAL A N 1
ATOM 2424 C CA . VAL A 1 312 ? -17.947 3.427 18.832 1.00 68.25 312 VAL A CA 1
ATOM 2425 C C . VAL A 1 312 ? -19.475 3.321 18.695 1.00 68.25 312 VAL A C 1
ATOM 2427 O O . VAL A 1 312 ? -20.028 3.782 17.701 1.00 68.25 312 VAL A O 1
ATOM 2430 N N . SER A 1 313 ? -20.161 2.734 19.682 1.00 65.19 313 SER A N 1
ATOM 2431 C CA . SER A 1 313 ? -21.621 2.545 19.688 1.00 65.19 313 SER A CA 1
ATOM 2432 C C . SER A 1 313 ? -22.382 3.662 20.419 1.00 65.19 313 SER A C 1
ATOM 2434 O O . SER A 1 313 ? -23.489 3.998 20.004 1.00 65.19 313 SER A O 1
ATOM 2436 N N . ASP A 1 314 ? -21.807 4.225 21.488 1.00 55.78 314 ASP A N 1
ATOM 2437 C CA . ASP A 1 314 ? -22.525 5.052 22.467 1.00 55.78 314 ASP A CA 1
ATOM 2438 C C . ASP A 1 314 ? -22.348 6.568 22.250 1.00 55.78 314 ASP A C 1
ATOM 2440 O O . ASP A 1 314 ? -23.290 7.312 22.525 1.00 55.78 314 ASP A O 1
ATOM 2444 N N . GLN A 1 315 ? -21.208 7.068 21.740 1.00 49.44 315 GLN A N 1
ATOM 2445 C CA . GLN A 1 315 ? -20.989 8.515 21.564 1.00 49.44 315 GLN A CA 1
ATOM 2446 C C . GLN A 1 315 ? -19.997 8.885 20.437 1.00 49.44 315 GLN A C 1
ATOM 2448 O O . GLN A 1 315 ? -18.950 8.277 20.261 1.00 49.44 315 GLN A O 1
ATOM 2453 N N . ILE A 1 316 ? -20.306 9.989 19.736 1.00 47.06 316 ILE A N 1
ATOM 2454 C CA . ILE A 1 316 ? -19.347 10.957 19.148 1.00 47.06 316 ILE A CA 1
ATOM 2455 C C . ILE A 1 316 ? -18.503 10.519 17.933 1.00 47.06 316 ILE A C 1
ATOM 2457 O O . ILE A 1 316 ? -18.085 11.368 17.147 1.00 47.06 316 ILE A O 1
ATOM 2461 N N . ILE A 1 317 ? -18.363 9.226 17.661 1.00 44.34 317 ILE A N 1
ATOM 2462 C CA . ILE A 1 317 ? -17.981 8.722 16.340 1.00 44.34 317 ILE A CA 1
ATOM 2463 C C . ILE A 1 317 ? -19.233 8.046 15.790 1.00 44.34 317 ILE A C 1
ATOM 2465 O O . ILE A 1 317 ? -19.546 6.931 16.186 1.00 44.34 317 ILE A O 1
ATOM 2469 N N . ARG A 1 318 ? -20.021 8.714 14.932 1.00 40.72 318 ARG A N 1
ATOM 2470 C CA . ARG A 1 318 ? -21.175 8.042 14.298 1.00 40.72 318 ARG A CA 1
ATOM 2471 C C . ARG A 1 318 ? -20.624 6.954 13.374 1.00 40.72 318 ARG A C 1
ATOM 2473 O O . ARG A 1 318 ? -20.280 7.259 12.231 1.00 40.72 318 ARG A O 1
ATOM 2480 N N . TYR A 1 319 ? -20.482 5.726 13.869 1.00 45.62 319 TYR A N 1
ATOM 2481 C CA . TYR A 1 319 ? -19.753 4.681 13.163 1.00 45.62 319 TYR A CA 1
ATOM 2482 C C . TYR A 1 319 ? -20.546 3.386 12.954 1.00 45.62 319 TYR A C 1
ATOM 2484 O O . TYR A 1 319 ? -21.282 2.917 13.815 1.00 45.62 319 TYR A O 1
ATOM 2492 N N . GLN A 1 320 ? -20.302 2.794 11.782 1.00 32.72 320 GLN A N 1
ATOM 2493 C CA . GLN A 1 320 ? -20.513 1.393 11.408 1.00 32.72 320 GLN A CA 1
ATOM 2494 C C . GLN A 1 320 ? -19.204 0.694 10.969 1.00 32.72 320 GLN A C 1
ATOM 2496 O O . GLN A 1 320 ? -19.242 -0.378 10.379 1.00 32.72 320 GLN A O 1
ATOM 2501 N N . GLY A 1 321 ? -18.030 1.262 11.236 1.00 35.09 321 GLY A N 1
ATOM 2502 C CA . GLY A 1 321 ? -16.747 0.680 10.852 1.00 35.09 321 GLY A CA 1
ATOM 2503 C C . GLY A 1 321 ? -15.797 0.659 12.038 1.00 35.09 321 GLY A C 1
ATOM 2504 O O . GLY A 1 321 ? -15.651 1.618 12.773 1.00 35.09 321 GLY A O 1
ATOM 2505 N N . LEU A 1 322 ? -15.125 -0.453 12.256 1.00 38.34 322 LEU A N 1
ATOM 2506 C CA . LEU A 1 322 ? -13.858 -0.445 12.961 1.00 38.34 322 LEU A CA 1
ATOM 2507 C C . LEU A 1 322 ? -12.927 -1.259 12.086 1.00 38.34 322 LEU A C 1
ATOM 2509 O O . LEU A 1 322 ? -13.244 -2.402 11.754 1.00 38.34 322 LEU A O 1
ATOM 2513 N N . MET A 1 323 ? -11.808 -0.673 11.668 1.00 38.44 323 MET A N 1
ATOM 2514 C CA . MET A 1 323 ? -10.822 -1.433 10.919 1.00 38.44 323 MET A CA 1
ATOM 2515 C C . MET A 1 323 ? -9.904 -2.131 11.917 1.00 38.44 323 MET A C 1
ATOM 2517 O O . MET A 1 323 ? -8.948 -1.544 12.422 1.00 38.44 323 MET A O 1
ATOM 2521 N N . TYR A 1 324 ? -10.204 -3.397 12.197 1.00 44.62 324 TYR A N 1
ATOM 2522 C CA . TYR A 1 324 ? -9.263 -4.274 12.880 1.00 44.62 324 TYR A CA 1
ATOM 2523 C C . TYR A 1 324 ? -8.197 -4.727 11.889 1.00 44.62 324 TYR A C 1
ATOM 2525 O O . TYR A 1 324 ? -8.493 -5.393 10.896 1.00 44.62 324 TYR A O 1
ATOM 2533 N N . LEU A 1 325 ? -6.944 -4.395 12.179 1.00 36.91 325 LEU A N 1
ATOM 2534 C CA . LEU A 1 325 ? -5.806 -5.022 11.526 1.00 36.91 325 LEU A CA 1
ATOM 2535 C C . LEU A 1 325 ? -5.404 -6.242 12.343 1.00 36.91 325 LEU A C 1
ATOM 2537 O O . LEU A 1 325 ? -4.637 -6.143 13.297 1.00 36.91 325 LEU A O 1
ATOM 2541 N N . VAL A 1 326 ? -5.930 -7.405 11.963 1.00 31.59 326 VAL A N 1
ATOM 2542 C CA . VAL A 1 326 ? -5.370 -8.677 12.421 1.00 31.59 326 VAL A CA 1
ATOM 2543 C C . VAL A 1 326 ? -4.216 -9.010 11.487 1.00 31.59 326 VAL A C 1
ATOM 2545 O O . VAL A 1 326 ? -4.402 -9.554 10.400 1.00 31.59 326 VAL A O 1
ATOM 2548 N N . ASN A 1 327 ? -3.008 -8.632 11.892 1.00 30.84 327 ASN A N 1
ATOM 2549 C CA . ASN A 1 327 ? -1.800 -9.028 11.189 1.00 30.84 327 ASN A CA 1
ATOM 2550 C C . ASN A 1 327 ? -1.407 -10.431 11.668 1.00 30.84 327 ASN A C 1
ATOM 2552 O O . ASN A 1 327 ? -0.630 -10.588 12.607 1.00 30.84 327 ASN A O 1
ATOM 2556 N N . THR A 1 328 ? -1.974 -11.478 11.065 1.00 25.97 328 THR A N 1
ATOM 2557 C CA . THR A 1 328 ? -1.380 -12.812 11.200 1.00 25.97 328 THR A CA 1
ATOM 2558 C C . THR A 1 328 ? -0.130 -12.841 10.333 1.00 25.97 328 THR A C 1
ATOM 2560 O O . THR A 1 328 ? -0.208 -13.126 9.139 1.00 25.97 328 THR A O 1
ATOM 2563 N N . TYR A 1 329 ? 1.020 -12.517 10.924 1.00 23.98 329 TYR A N 1
ATOM 2564 C CA . TYR A 1 329 ? 2.298 -12.939 10.367 1.00 23.98 329 TYR A CA 1
ATOM 2565 C C . TYR A 1 329 ? 2.321 -14.473 10.399 1.00 23.98 329 TYR A C 1
ATOM 2567 O O . TYR A 1 329 ? 2.469 -15.070 11.466 1.00 23.98 329 TYR A O 1
ATOM 2575 N N . LEU A 1 330 ? 2.117 -15.094 9.240 1.00 23.94 330 LEU A N 1
ATOM 2576 C CA . LEU A 1 330 ? 2.529 -16.466 8.962 1.00 23.94 330 LEU A CA 1
ATOM 2577 C C . LEU A 1 330 ? 3.533 -16.439 7.817 1.00 23.94 330 LEU A C 1
ATOM 2579 O O . LEU A 1 330 ? 3.213 -15.808 6.782 1.00 23.94 330 LEU A O 1
#

Mean predicted aligned error: 6.54 Å

Nearest PDB structures (foldseek):
  7u7h-assembly3_E  TM=6.948E-01  e=2.056E-02  Alistipes finegoldii DSM 17242
  7swh-assembly1_B  TM=6.033E-01  e=1.194E-02  Burkholderia pseudomallei K96243
  7swh-assembly1_A  TM=5.400E-01  e=1.520E-02  Burkholderia pseudomallei K96243
  7u7h-assembly2_C  TM=6.736E-01  e=1.507E-01  Alistipes finegoldii DSM 17242
  7swh-assembly1_D  TM=4.009E-01  e=1.822E-02  Burkholderia pseudomallei K96243

Organism: NCBI:txid703756

Secondary structure (DSSP, 8-state):
-------PPTTSPSSSP-TT-------SHHHHHHHHTT-HHHHTT--S--GGGSS-HHHHHHHHHHHHHTTPPTTEEEEEESSTHHHHHHHHHHT-GGGGGG---GGG-EEEEEEETTEEEEEEEEEGGGHHHHTHHHHTT--B--HHHHHHHHHTGGG-EEPP---TTSPPPPP------HHHHHHHHHHHHHHHHHSSSGGG----GGG----SSHHHHHHHHHHHHHHHS-SEEEEES---HHHHHHHHHH-TT-EEEE---SHHHHHHHHHHHHHHHHTTPPEEEEEEESSPTTT-----HHHHHHHHHHSSS--S--EEE-----

InterPro domains:
  IPR015421 Pyridoxal phosphate-dependent transferase, major domain [G3DSA:3.40.640.10] (177-324)
  IPR015424 Pyridoxal phosphate-dependent transferase [SSF53383] (181-313)
  IPR051750 Cystathionine gamma-synthase-like [PTHR42699] (181-313)

Solvent-accessible surface area (backbone atoms only — not comparable to full-atom values): 18814 Å² total; per-residue (Å²): 131,87,81,82,77,76,90,54,54,68,16,30,23,59,79,81,72,53,100,80,32,48,43,55,33,60,80,59,71,68,50,50,50,38,51,75,71,61,35,64,76,58,56,73,48,52,59,20,52,46,54,47,81,44,72,50,56,52,29,31,52,31,51,52,54,51,39,59,74,73,60,59,55,89,72,45,43,70,49,56,24,68,46,58,65,47,59,62,49,38,51,48,43,16,54,28,76,90,39,57,97,34,44,47,58,72,91,49,54,44,69,49,37,35,35,33,66,91,44,54,36,35,33,44,30,32,50,48,92,52,43,86,22,42,52,56,50,38,38,27,36,29,56,51,62,47,57,70,57,20,49,54,41,54,75,29,50,89,58,56,41,80,52,90,72,95,41,92,89,50,85,62,75,81,66,80,70,84,79,84,50,71,70,53,53,55,49,24,44,50,52,33,54,48,51,40,69,69,40,93,57,40,91,75,58,80,72,46,44,88,76,53,82,89,56,98,31,74,40,25,44,50,44,53,48,52,53,54,46,42,73,75,36,67,41,25,32,35,37,42,37,41,74,63,66,44,57,53,58,36,44,75,63,70,36,94,66,37,72,50,78,38,64,57,48,50,76,67,38,47,53,54,50,51,57,48,50,55,53,34,50,76,67,75,46,52,54,46,50,54,40,41,33,60,58,14,69,90,78,62,48,63,53,61,60,70,60,54,52,45,48,42,71,75,52,87,35,98,58,95,76,75,57,73,49,71,78,78,88,124

Sequence (330 aa):
MPVLKPNAEFGHCVPPETQYGITTYAPGWENAIKFREGDRATMARVVHIYPRFGPFGPVSKALMAICAKIKTPEGHGALFFTSPASFATVRAHALHPHRKQHVLTDEDLGYRCVDVGDVRLYLVTYPMPKTPGVIGAWQNPGIGVSIRLAEKLLEDIESLNEVEFEGAGDSPPPTKYLPEGEAHGKLKERITGLLHRAAIDPDQVKAEARDVFLYPTGMAAIFAAHRTLLEYRPGSIVILGIAFHSTVHYLQDSSPQGYKHFGPVDKKGVDEFESWLDAEAASGRDVSYVIAEFPNNPLLASIDINRIRKLVSDQIIRYQGLMYLVNTYL

Radius of gyration: 21.89 Å; Cα contacts (8 Å, |Δi|>4): 501; chains: 1; bounding box: 51×47×59 Å

Foldseek 3Di:
DDDDDFPDDFQFAGPPGDQQRADGDQDDPVLVVCVVVPPPVSVVSHQHHHCLQDQHHLSVVLQVLLCVVVVPDPQKGKFKFQFLVLLVLQQLQQQPCVLPVLRDDPVQWWWWWKDQPLTIMIMIMGRNVSCSSRSLSSNLLVRGDHSVRSVVSVVRSVVIDTDDDPTDVDRPDGRPPPDDDPVLLVVLQVVLVVVLVVDPDSVPDPDDSVNDDDDPDLSNVLVVCVVVLCVVPPFEEEEEADDDVSSVVSQVRPRPNGYYYQHDQPPVSVVVVVVVLVVCQVVVGAYRAYEYEALHPPVRNGHPVVVVVCPCVPDRHVDPDHDYPDPPPD

pLDDT: mean 87.8, std 13.64, range [23.94, 98.38]